Protein AF-A0A524E8G7-F1 (afdb_monomer)

Nearest PDB structures (foldseek):
  4qpk-assembly1_A  TM=2.681E-01  e=1.871E-02  Brucella abortus 2308
  1xml-assembly1_A  TM=7.258E-01  e=7.218E+00  Homo sapiens
  7qun-assembly1_A  TM=6.742E-01  e=7.218E+00  Sus scrofa domesticus
  8aaf-assembly1_a  TM=5.578E-01  e=6.423E+00  Saccharomyces cerevisiae
  4a36-assembly2_B  TM=1.733E-01  e=5.085E+00  Anas platyrhynchos

Mean predicted aligned error: 19.29 Å

pLDDT: mean 72.24, std 20.54, range [26.2, 94.25]

Foldseek 3Di:
DDDDDDDDDDDDDDDDDDDDDPPCPPVVVPPPPFDWAFQAAWADQPPAQKTKTWTATPNFTWMWIDRPQETQDIDGDRDLDLVVQLCVHVVRDDDDPRDSVSSSVRSVRNSVRVVVCVVPVDGDRNDDPRRDYVPDDDDDDDDDDDDDDDDDDDDDDDPPPLPPQQAEADPAQADADQDDDPPVLVVVLLVVLVVQLVLQLVQVVDDPPSSVVVLLVVLSVLLCVQCVVRYLNSLSRVLSVVQSSQAPQWDWDCPDRFKTKIWHAAGNSLVSNCVVPVPCPRGDPPPPPVSSVVNQVSSCVNHVWNWDWAADSGGIMIMTGHD

Secondary structure (DSSP, 8-state):
------------------------TTTGGGS-----EE-S--EEPTTSSEEEEEEEETTEEEEEEEETTEEEEEEEESS--HHHHHHHHHHH---TT--HHHHHHHHHHHHHHHHHHHHH-PPP----TT-EETT-------------------------------PPPPSSPPPPPPP--HHHHHHHHHHHHHHHHHHHHHHHTSSTTHHHHHHHHHHHHHHHHHTTTS-HHHHHHHHHHHHHTT-TT-B-----SSEEEEE-SS-HHHHHHHHH-SSSSSSPTTTTHHHHHHHHHHHHHHH--EEEEEE-SS-EEEEEE--

Structure (mmCIF, N/CA/C/O backbone):
data_AF-A0A524E8G7-F1
#
_entry.id   AF-A0A524E8G7-F1
#
loop_
_atom_site.group_PDB
_atom_site.id
_atom_site.type_symbol
_atom_site.label_atom_id
_atom_site.label_alt_id
_atom_site.label_comp_id
_atom_site.label_asym_id
_atom_site.label_entity_id
_atom_site.label_seq_id
_atom_site.pdbx_PDB_ins_code
_atom_site.Cartn_x
_atom_site.Cartn_y
_atom_site.Cartn_z
_atom_site.occupancy
_atom_site.B_iso_or_equiv
_atom_site.auth_seq_id
_atom_site.auth_comp_id
_atom_site.auth_asym_id
_atom_site.auth_atom_id
_atom_site.pdbx_PDB_model_num
ATOM 1 N N . MET A 1 1 ? 53.050 -26.756 -26.037 1.00 43.06 1 MET A N 1
ATOM 2 C CA . MET A 1 1 ? 52.633 -27.660 -24.948 1.00 43.06 1 MET A CA 1
ATOM 3 C C . MET A 1 1 ? 51.117 -27.730 -24.976 1.00 43.06 1 MET A C 1
ATOM 5 O O . MET A 1 1 ? 50.471 -26.739 -24.679 1.00 43.06 1 MET A O 1
ATOM 9 N N . ARG A 1 2 ? 50.586 -28.840 -25.497 1.00 34.84 2 ARG A N 1
ATOM 10 C CA . ARG A 1 2 ? 49.167 -29.218 -25.530 1.00 34.84 2 ARG A CA 1
ATOM 11 C C . ARG A 1 2 ? 49.051 -30.476 -24.665 1.00 34.84 2 ARG A C 1
ATOM 13 O O . ARG A 1 2 ? 49.756 -31.427 -24.981 1.00 34.84 2 ARG A O 1
ATOM 20 N N . SER A 1 3 ? 48.204 -30.449 -23.645 1.00 32.84 3 SER A N 1
ATOM 21 C CA . SER A 1 3 ? 47.649 -31.586 -22.884 1.00 32.84 3 SER A CA 1
ATOM 22 C C . SER A 1 3 ? 46.841 -30.962 -21.735 1.00 32.84 3 SER A C 1
ATOM 24 O O . SER A 1 3 ? 47.278 -29.953 -21.195 1.00 32.84 3 SER A O 1
ATOM 26 N N . GLU A 1 4 ? 45.677 -31.400 -21.285 1.00 37.16 4 GLU A N 1
ATOM 27 C CA . GLU A 1 4 ? 44.778 -32.510 -21.582 1.00 37.16 4 GLU A CA 1
ATOM 28 C C . GLU A 1 4 ? 43.456 -32.102 -20.899 1.00 37.16 4 GLU A C 1
ATOM 30 O O . GLU A 1 4 ? 43.460 -31.654 -19.754 1.00 37.16 4 GLU A O 1
ATOM 35 N N . ILE A 1 5 ? 42.340 -32.198 -21.618 1.00 39.72 5 ILE A N 1
ATOM 36 C CA . ILE A 1 5 ? 40.982 -32.227 -21.066 1.00 39.72 5 ILE A CA 1
ATOM 37 C C . ILE A 1 5 ? 40.473 -33.603 -21.459 1.00 39.72 5 ILE A C 1
ATOM 39 O O . ILE A 1 5 ? 40.443 -33.861 -22.663 1.00 39.72 5 ILE A O 1
ATOM 43 N N . LEU A 1 6 ? 40.119 -34.448 -20.486 1.00 33.19 6 LEU A N 1
ATOM 44 C CA . LEU A 1 6 ? 39.054 -35.459 -20.546 1.00 33.19 6 LEU A CA 1
ATOM 45 C C . LEU A 1 6 ? 39.064 -36.345 -19.286 1.00 33.19 6 LEU A C 1
ATOM 47 O O . LEU A 1 6 ? 40.101 -36.534 -18.659 1.00 33.19 6 LEU A O 1
ATOM 51 N N . ASP A 1 7 ? 37.877 -36.881 -18.999 1.00 31.86 7 ASP A N 1
ATOM 52 C CA . ASP A 1 7 ? 37.549 -38.011 -18.118 1.00 31.86 7 ASP A CA 1
ATOM 53 C C . ASP A 1 7 ? 37.268 -37.727 -16.633 1.00 31.86 7 ASP A C 1
ATOM 55 O O . ASP A 1 7 ? 38.160 -37.780 -15.794 1.00 31.86 7 ASP A O 1
ATOM 59 N N . TYR A 1 8 ? 35.977 -37.546 -16.298 1.00 31.78 8 TYR A N 1
ATOM 60 C CA . TYR A 1 8 ? 35.259 -38.470 -15.397 1.00 31.78 8 TYR A CA 1
ATOM 61 C C . TYR A 1 8 ? 33.740 -38.177 -15.359 1.00 31.78 8 TYR A C 1
ATOM 63 O O . TYR A 1 8 ? 33.300 -37.202 -14.755 1.00 31.78 8 TYR A O 1
ATOM 71 N N . ILE A 1 9 ? 32.924 -39.046 -15.967 1.00 31.95 9 ILE A N 1
ATOM 72 C CA . ILE A 1 9 ? 31.482 -39.189 -15.686 1.00 31.95 9 ILE A CA 1
ATOM 73 C C . ILE A 1 9 ? 31.236 -40.692 -15.500 1.00 31.95 9 ILE A C 1
ATOM 75 O O . ILE A 1 9 ? 31.556 -41.449 -16.417 1.00 31.95 9 ILE A O 1
ATOM 79 N N . PRO A 1 10 ? 30.702 -41.165 -14.360 1.00 35.91 10 PRO A N 1
ATOM 80 C CA . PRO A 1 10 ? 30.289 -42.551 -14.242 1.00 35.91 10 PRO A CA 1
ATOM 81 C C . PRO A 1 10 ? 28.837 -42.725 -14.700 1.00 35.91 10 PRO A C 1
ATOM 83 O O . PRO A 1 10 ? 27.895 -42.305 -14.028 1.00 35.91 10 PRO A O 1
ATOM 86 N N . ASP A 1 11 ? 28.687 -43.409 -15.834 1.00 34.56 11 ASP A N 1
ATOM 87 C CA . ASP A 1 11 ? 27.468 -44.096 -16.251 1.00 34.56 11 ASP A CA 1
ATOM 88 C C . ASP A 1 11 ? 27.077 -45.148 -15.212 1.00 34.56 11 ASP A C 1
ATOM 90 O O . ASP A 1 11 ? 27.813 -46.105 -14.960 1.00 34.56 11 ASP A O 1
ATOM 94 N N . THR A 1 12 ? 25.883 -45.026 -14.638 1.00 32.41 12 THR A N 1
ATOM 95 C CA . THR A 1 12 ? 25.230 -46.184 -14.027 1.00 32.41 12 THR A CA 1
ATOM 96 C C . THR A 1 12 ? 23.721 -46.121 -14.218 1.00 32.41 12 THR A C 1
ATOM 98 O O . THR A 1 12 ? 23.065 -45.181 -13.784 1.00 32.41 12 THR A O 1
ATOM 101 N N . LEU A 1 13 ? 23.208 -47.218 -14.786 1.00 30.25 13 LEU A N 1
ATOM 102 C CA . LEU A 1 13 ? 21.824 -47.702 -14.750 1.00 30.25 13 LEU A CA 1
ATOM 103 C C . LEU A 1 13 ? 20.883 -47.236 -15.871 1.00 30.25 13 LEU A C 1
ATOM 105 O O . LEU A 1 13 ? 19.854 -46.606 -15.646 1.00 30.25 13 LEU A O 1
ATOM 109 N N . LEU A 1 14 ? 21.173 -47.735 -17.076 1.00 29.89 14 LEU A N 1
ATOM 110 C CA . LEU A 1 14 ? 20.154 -48.080 -18.065 1.00 29.89 14 LEU A CA 1
ATOM 111 C C . LEU A 1 14 ? 19.927 -49.605 -18.033 1.00 29.89 14 LEU A C 1
ATOM 113 O O . LEU A 1 14 ? 20.845 -50.356 -18.357 1.00 29.89 14 LEU A O 1
ATOM 117 N N . ASN A 1 15 ? 18.735 -50.042 -17.607 1.00 29.80 15 ASN A N 1
ATOM 118 C CA . ASN A 1 15 ? 17.953 -51.185 -18.124 1.00 29.80 15 ASN A CA 1
ATOM 119 C C . ASN A 1 15 ? 17.050 -51.802 -17.042 1.00 29.80 15 ASN A C 1
ATOM 121 O O . ASN A 1 15 ? 17.485 -52.647 -16.268 1.00 29.80 15 ASN A O 1
ATOM 125 N N . CYS A 1 16 ? 15.756 -51.480 -17.090 1.00 26.97 16 CYS A N 1
ATOM 126 C CA . CYS A 1 16 ? 14.703 -52.440 -16.761 1.00 26.97 16 CYS A CA 1
ATOM 127 C C . CYS A 1 16 ? 13.470 -52.161 -17.632 1.00 26.97 16 CYS A C 1
ATOM 129 O O . CYS A 1 16 ? 12.724 -51.214 -17.423 1.00 26.97 16 CYS A O 1
ATOM 131 N N . GLN A 1 17 ? 13.400 -52.963 -18.690 1.00 28.80 17 GLN A N 1
ATOM 132 C CA . GLN A 1 17 ? 12.244 -53.535 -19.378 1.00 28.80 17 GLN A CA 1
ATOM 133 C C . GLN A 1 17 ? 10.839 -52.942 -19.147 1.00 28.80 17 GLN A C 1
ATOM 135 O O . GLN A 1 17 ? 10.296 -52.896 -18.049 1.00 28.80 17 GLN A O 1
ATOM 140 N N . THR A 1 18 ? 10.225 -52.646 -20.291 1.00 37.88 18 THR A N 1
ATOM 141 C CA . THR A 1 18 ? 8.795 -52.543 -20.597 1.00 37.88 18 THR A CA 1
ATOM 142 C C . THR A 1 18 ? 7.931 -53.653 -19.994 1.00 37.88 18 THR A C 1
ATOM 144 O O . THR A 1 18 ? 8.145 -54.821 -20.317 1.00 37.88 18 THR A O 1
ATOM 147 N N . GLN A 1 19 ? 6.865 -53.276 -19.277 1.00 31.12 19 GLN A N 1
ATOM 148 C CA . GLN A 1 19 ? 5.614 -54.040 -19.252 1.00 31.12 19 GLN A CA 1
ATOM 149 C C . GLN A 1 19 ? 4.393 -53.153 -18.940 1.00 31.12 19 GLN A C 1
ATOM 151 O O . GLN A 1 19 ? 4.314 -52.493 -17.912 1.00 31.12 19 GLN A O 1
ATOM 156 N N . GLU A 1 20 ? 3.499 -53.131 -19.926 1.00 33.94 20 GLU A N 1
ATOM 157 C CA . GLU A 1 20 ? 2.057 -52.861 -19.938 1.00 33.94 20 GLU A CA 1
ATOM 158 C C . GLU A 1 20 ? 1.375 -52.332 -18.662 1.00 33.94 20 GLU A C 1
ATOM 160 O O . GLU A 1 20 ? 1.086 -53.067 -17.724 1.00 33.94 20 GLU A O 1
ATOM 165 N N . ALA A 1 21 ? 0.906 -51.087 -18.752 1.00 31.14 21 ALA A N 1
ATOM 166 C CA . ALA A 1 21 ? -0.422 -50.717 -18.275 1.00 31.14 21 ALA A CA 1
ATOM 167 C C . ALA A 1 21 ? -1.029 -49.731 -19.281 1.00 31.14 21 ALA A C 1
ATOM 169 O O . ALA A 1 21 ? -0.880 -48.516 -19.179 1.00 31.14 21 ALA A O 1
ATOM 170 N N . ALA A 1 22 ? -1.690 -50.281 -20.302 1.00 36.31 22 ALA A N 1
ATOM 171 C CA . ALA A 1 22 ? -2.634 -49.554 -21.138 1.00 36.31 22 ALA A CA 1
ATOM 172 C C . ALA A 1 22 ? -3.867 -49.213 -20.285 1.00 36.31 22 ALA A C 1
ATOM 174 O O . ALA A 1 22 ? -4.888 -49.891 -20.331 1.00 36.31 22 ALA A O 1
ATOM 175 N N . GLY A 1 23 ? -3.725 -48.185 -19.453 1.00 30.72 23 GLY A N 1
ATOM 176 C CA . GLY A 1 23 ? -4.790 -47.559 -18.689 1.00 30.72 23 GLY A CA 1
ATOM 177 C C . GLY A 1 23 ? -4.896 -46.108 -19.126 1.00 30.72 23 GLY A C 1
ATOM 178 O O . GLY A 1 23 ? -4.118 -45.274 -18.685 1.00 30.72 23 GLY A O 1
ATOM 179 N N . SER A 1 24 ? -5.834 -45.844 -20.034 1.00 38.53 24 SER A N 1
ATOM 180 C CA . SER A 1 24 ? -6.582 -44.587 -20.102 1.00 38.53 24 SER A CA 1
ATOM 181 C C . SER A 1 24 ? -5.765 -43.286 -19.993 1.00 38.53 24 SER A C 1
ATOM 183 O O . SER A 1 24 ? -5.784 -42.578 -18.987 1.00 38.53 24 SER A O 1
ATOM 185 N N . VAL A 1 25 ? -5.109 -42.906 -21.094 1.00 38.19 25 VAL A N 1
ATOM 186 C CA . VAL A 1 25 ? -4.524 -41.557 -21.258 1.00 38.19 25 VAL A CA 1
ATOM 187 C C . VAL A 1 25 ? -5.614 -40.460 -21.231 1.00 38.19 25 VAL A C 1
ATOM 189 O O . VAL A 1 25 ? -5.301 -39.285 -21.054 1.00 38.19 25 VAL A O 1
ATOM 192 N N . ASP A 1 26 ? -6.896 -40.836 -21.328 1.00 38.94 26 ASP A N 1
ATOM 193 C CA . ASP A 1 26 ? -8.039 -39.924 -21.196 1.00 38.94 26 ASP A CA 1
ATOM 194 C C . ASP A 1 26 ? -8.598 -39.798 -19.760 1.00 38.94 26 ASP A C 1
ATOM 196 O O . ASP A 1 26 ? -9.200 -38.770 -19.460 1.00 38.94 26 ASP A O 1
ATOM 200 N N . GLU A 1 27 ? -8.353 -40.732 -18.826 1.00 36.50 27 GLU A N 1
ATOM 201 C CA . GLU A 1 27 ? -8.745 -40.544 -17.407 1.00 36.50 27 GLU A CA 1
ATOM 202 C C . GLU A 1 27 ? -7.712 -39.753 -16.595 1.00 36.50 27 GLU A C 1
ATOM 204 O O . GLU A 1 27 ? -8.065 -39.122 -15.602 1.00 36.50 27 GLU A O 1
ATOM 209 N N . LEU A 1 28 ? -6.457 -39.674 -17.052 1.00 34.66 28 LEU A N 1
ATOM 210 C CA . LEU A 1 28 ? -5.442 -38.790 -16.457 1.00 34.66 28 LEU A CA 1
ATOM 211 C C . LEU A 1 28 ? -5.560 -37.321 -16.904 1.00 34.66 28 LEU A C 1
ATOM 213 O O . LEU A 1 28 ? -4.856 -36.458 -16.383 1.00 34.66 28 LEU A O 1
ATOM 217 N N . ARG A 1 29 ? -6.493 -37.003 -17.811 1.00 33.59 29 ARG A N 1
ATOM 218 C CA . ARG A 1 29 ? -6.871 -35.620 -18.156 1.00 33.59 29 ARG A CA 1
ATOM 219 C C . ARG A 1 29 ? -7.925 -35.011 -17.225 1.00 33.59 29 ARG A C 1
ATOM 221 O O . ARG A 1 29 ? -8.244 -33.838 -17.376 1.00 33.59 29 ARG A O 1
ATOM 228 N N . GLY A 1 30 ? -8.437 -35.776 -16.259 1.00 32.44 30 GLY A N 1
ATOM 229 C CA . GLY A 1 30 ? -9.454 -35.325 -15.301 1.00 32.44 30 GLY A CA 1
ATOM 230 C C . GLY A 1 30 ? -8.925 -34.748 -13.982 1.00 32.44 30 GLY A C 1
ATOM 231 O O . GLY A 1 30 ? -9.737 -34.391 -13.137 1.00 32.44 30 GLY A O 1
ATOM 232 N N . LEU A 1 31 ? -7.601 -34.673 -13.780 1.00 34.38 31 LEU A N 1
ATOM 233 C CA . LEU A 1 31 ? -6.988 -34.273 -12.498 1.00 34.38 31 LEU A CA 1
ATOM 234 C C . LEU A 1 31 ? -5.977 -33.119 -12.586 1.00 34.38 31 LEU A C 1
ATOM 236 O O . LEU A 1 31 ? -5.457 -32.700 -11.558 1.00 34.38 31 LEU A O 1
ATOM 240 N N . PHE A 1 32 ? -5.755 -32.540 -13.769 1.00 35.19 32 PHE A N 1
ATOM 241 C CA . PHE A 1 32 ? -5.224 -31.179 -13.848 1.00 35.19 32 PHE A CA 1
ATOM 242 C C . PHE A 1 32 ? -6.402 -30.224 -13.667 1.00 35.19 32 PHE A C 1
ATOM 244 O O . PHE A 1 32 ? -7.013 -29.779 -14.638 1.00 35.19 32 PHE A O 1
ATOM 251 N N . MET A 1 33 ? -6.774 -29.957 -12.413 1.00 42.38 33 MET A N 1
ATOM 252 C CA . MET A 1 33 ? -7.497 -28.724 -12.121 1.00 42.38 33 MET A CA 1
ATOM 253 C C . MET A 1 33 ? -6.585 -27.602 -12.616 1.00 42.38 33 MET A C 1
ATOM 255 O O . MET A 1 33 ? -5.482 -27.427 -12.115 1.00 42.38 33 MET A O 1
ATOM 259 N N . SER A 1 34 ? -6.983 -26.951 -13.708 1.00 53.19 34 SER A N 1
ATOM 260 C CA . SER A 1 34 ? -6.259 -25.825 -14.282 1.00 53.19 34 SER A CA 1
ATOM 261 C C . SER A 1 34 ? -6.330 -24.688 -13.265 1.00 53.19 34 SER A C 1
ATOM 263 O O . SER A 1 34 ? -7.318 -23.945 -13.219 1.00 53.19 34 SER A O 1
ATOM 265 N N . ASP A 1 35 ? -5.351 -24.637 -12.368 1.00 74.88 35 ASP A N 1
ATOM 266 C CA . ASP A 1 35 ? -5.320 -23.665 -11.289 1.00 74.88 35 ASP A CA 1
ATOM 267 C C . ASP A 1 35 ? -5.102 -22.288 -11.907 1.00 74.88 35 ASP A C 1
ATOM 269 O O . ASP A 1 35 ? -4.093 -21.999 -12.554 1.00 74.88 35 ASP A O 1
ATOM 273 N N . PHE A 1 36 ? -6.125 -21.448 -11.787 1.00 82.19 36 PHE A N 1
ATOM 274 C CA . PHE A 1 36 ? -6.031 -20.065 -12.204 1.00 82.19 36 PHE A CA 1
ATOM 275 C C . PHE A 1 36 ? -5.147 -19.342 -11.197 1.00 82.19 36 PHE A C 1
ATOM 277 O O . PHE A 1 36 ? -5.544 -19.130 -10.051 1.00 82.19 36 PHE A O 1
ATOM 284 N N . TYR A 1 37 ? -3.970 -18.936 -11.649 1.00 85.06 37 TYR A N 1
ATOM 285 C CA . TYR A 1 37 ? -3.015 -18.204 -10.844 1.00 85.06 37 TYR A CA 1
ATOM 286 C C . TYR A 1 37 ? -3.241 -16.696 -11.003 1.00 85.06 37 TYR A C 1
ATOM 288 O O . TYR A 1 37 ? -3.033 -16.160 -12.099 1.00 85.06 37 TYR A O 1
ATOM 296 N N . PRO A 1 38 ? -3.722 -15.987 -9.969 1.00 85.75 38 PRO A N 1
ATOM 297 C CA . PRO A 1 38 ? -4.102 -14.590 -10.098 1.00 85.75 38 PRO A CA 1
ATOM 298 C C . PRO A 1 38 ? -2.869 -13.680 -10.123 1.00 85.75 38 PRO A C 1
ATOM 300 O O . PRO A 1 38 ? -2.029 -13.721 -9.238 1.00 85.75 38 PRO A O 1
ATOM 303 N N . ILE A 1 39 ? -2.791 -12.799 -11.121 1.00 85.25 39 ILE A N 1
ATOM 304 C CA . ILE A 1 39 ? -1.687 -11.827 -11.276 1.00 85.25 39 ILE A CA 1
ATOM 305 C C . ILE A 1 39 ? -2.152 -10.380 -11.080 1.00 85.25 39 ILE A C 1
ATOM 307 O O . ILE A 1 39 ? -1.382 -9.429 -11.219 1.00 85.25 39 ILE A O 1
ATOM 311 N N . SER A 1 40 ? -3.443 -10.198 -10.816 1.00 86.00 40 SER A N 1
ATOM 312 C CA . SER A 1 40 ? -4.047 -8.913 -10.496 1.00 86.00 40 SER A CA 1
ATOM 313 C C . SER A 1 40 ? -5.009 -9.068 -9.323 1.00 86.00 40 SER A C 1
ATOM 315 O O . SER A 1 40 ? -5.571 -10.150 -9.139 1.00 86.00 40 SER A O 1
ATOM 317 N N . PRO A 1 41 ? -5.318 -7.984 -8.599 1.00 85.81 41 PRO A N 1
ATOM 318 C CA . PRO A 1 41 ? -6.445 -7.990 -7.681 1.00 85.81 41 PRO A CA 1
ATOM 319 C C . PRO A 1 41 ? -7.763 -8.123 -8.455 1.00 85.81 41 PRO A C 1
ATOM 321 O O . PRO A 1 41 ? -7.823 -7.935 -9.679 1.00 85.81 41 PRO A O 1
ATOM 324 N N . LEU A 1 42 ? -8.836 -8.426 -7.727 1.00 88.19 42 LEU A N 1
ATOM 325 C CA . LEU A 1 42 ? -10.185 -8.473 -8.273 1.00 88.19 42 LEU A CA 1
ATOM 326 C C . LEU A 1 42 ? -10.694 -7.043 -8.526 1.00 88.19 42 LEU A C 1
ATOM 328 O O . LEU A 1 42 ? -10.920 -6.267 -7.599 1.00 88.19 42 LEU A O 1
ATOM 332 N N . ILE A 1 43 ? -10.879 -6.677 -9.793 1.00 87.44 43 ILE A N 1
ATOM 333 C CA . ILE A 1 43 ? -11.309 -5.337 -10.200 1.00 87.44 43 ILE A CA 1
ATOM 334 C C . ILE A 1 43 ? -12.810 -5.335 -10.476 1.00 87.44 43 ILE A C 1
ATOM 336 O O . ILE A 1 43 ? -13.283 -5.933 -11.444 1.00 87.44 43 ILE A O 1
ATOM 340 N N . GLY A 1 44 ? -13.559 -4.611 -9.644 1.00 87.12 44 GLY A N 1
ATOM 341 C CA . GLY A 1 44 ? -14.991 -4.388 -9.835 1.00 87.12 44 GLY A CA 1
ATOM 342 C C . GLY A 1 44 ? -15.308 -3.605 -11.110 1.00 87.12 44 GLY A C 1
ATOM 343 O O . GLY A 1 44 ? -14.583 -2.688 -11.503 1.00 87.12 44 GLY A O 1
ATOM 344 N N . ILE A 1 45 ? -16.426 -3.947 -11.744 1.00 84.19 45 ILE A N 1
ATOM 345 C CA . ILE A 1 45 ? -16.960 -3.228 -12.900 1.00 84.19 45 ILE A CA 1
ATOM 346 C C . ILE A 1 45 ? -18.018 -2.255 -12.393 1.00 84.19 45 ILE A C 1
ATOM 348 O O . ILE A 1 45 ? -19.032 -2.659 -11.817 1.00 84.19 45 ILE A O 1
ATOM 352 N N . THR A 1 46 ? -17.774 -0.963 -12.606 1.00 77.69 46 THR A N 1
ATOM 353 C CA . THR A 1 46 ? -18.597 0.133 -12.086 1.00 77.69 46 THR A CA 1
ATOM 354 C C . THR A 1 46 ? -20.081 -0.066 -12.396 1.00 77.69 46 THR A C 1
ATOM 356 O O . THR A 1 46 ? -20.444 -0.387 -13.527 1.00 77.69 46 THR A O 1
ATOM 359 N N . ASN A 1 47 ? -20.938 0.177 -11.400 1.00 75.06 47 ASN A N 1
ATOM 360 C CA . ASN A 1 47 ? -22.397 0.013 -11.469 1.00 75.06 47 ASN A CA 1
ATOM 361 C C . ASN A 1 47 ? -22.870 -1.431 -11.712 1.00 75.06 47 ASN A C 1
ATOM 363 O O . ASN A 1 47 ? -23.987 -1.648 -12.180 1.00 75.06 47 ASN A O 1
ATOM 367 N N . THR A 1 48 ? -22.045 -2.427 -11.387 1.00 78.94 48 THR A N 1
ATOM 368 C CA . THR A 1 48 ? -22.423 -3.840 -11.464 1.00 78.94 48 THR A CA 1
ATOM 369 C C . THR A 1 48 ? -21.957 -4.602 -10.222 1.00 78.94 48 THR A C 1
ATOM 371 O O . THR A 1 48 ? -21.088 -4.145 -9.488 1.00 78.94 48 THR A O 1
ATOM 374 N N . SER A 1 49 ? -22.520 -5.792 -10.001 1.00 82.50 49 SER A N 1
ATOM 375 C CA . SER A 1 49 ? -22.032 -6.754 -8.994 1.00 82.50 49 SER A CA 1
ATOM 376 C C . SER A 1 49 ? -20.924 -7.671 -9.528 1.00 82.50 49 SER A C 1
ATOM 378 O O . SER A 1 49 ? -20.575 -8.658 -8.879 1.00 82.50 49 SER A O 1
ATOM 380 N N . TYR A 1 50 ? -20.413 -7.378 -10.726 1.00 87.44 50 TYR A N 1
ATOM 381 C CA . TYR A 1 50 ? -19.412 -8.180 -11.406 1.00 87.44 50 TYR A CA 1
ATOM 382 C C . TYR A 1 50 ? -18.028 -7.579 -11.198 1.00 87.44 50 TYR A C 1
ATOM 384 O O . TYR A 1 50 ? -17.852 -6.360 -11.124 1.00 87.44 50 TYR A O 1
ATOM 392 N N . ALA A 1 51 ? -17.041 -8.455 -11.148 1.00 88.62 51 ALA A N 1
ATOM 393 C CA . ALA A 1 51 ? -15.641 -8.109 -11.103 1.00 88.62 51 ALA A CA 1
ATOM 394 C C . ALA A 1 51 ? -14.851 -9.058 -12.004 1.00 88.62 51 ALA A C 1
ATOM 396 O O . ALA A 1 51 ? -15.338 -10.124 -12.388 1.00 88.62 51 ALA A O 1
ATOM 397 N N . ALA A 1 52 ? -13.640 -8.663 -12.361 1.00 91.38 52 ALA A N 1
ATOM 398 C CA . ALA A 1 52 ? -12.752 -9.483 -13.161 1.00 91.38 52 ALA A CA 1
ATOM 399 C C . ALA A 1 52 ? -11.336 -9.465 -12.593 1.00 91.38 52 ALA A C 1
ATOM 401 O O . ALA A 1 52 ? -10.941 -8.528 -11.903 1.00 91.38 52 ALA A O 1
ATOM 402 N N . GLN A 1 53 ? -10.588 -10.517 -12.888 1.00 91.94 53 GLN A N 1
ATOM 403 C CA . GLN A 1 53 ? -9.220 -10.727 -12.445 1.00 91.94 53 GLN A CA 1
ATOM 404 C C . GLN A 1 53 ? -8.410 -11.252 -13.630 1.00 91.94 53 GLN A C 1
ATOM 406 O O . GLN A 1 53 ? -8.900 -12.082 -14.396 1.00 91.94 53 GLN A O 1
ATOM 411 N N . ALA A 1 54 ? -7.189 -10.760 -13.808 1.00 90.94 54 ALA A N 1
ATOM 412 C CA . ALA A 1 54 ? -6.231 -11.322 -14.746 1.00 90.94 54 ALA A CA 1
ATOM 413 C C . ALA A 1 54 ? -5.409 -12.393 -14.029 1.00 90.94 54 ALA A C 1
ATOM 415 O O . ALA A 1 54 ? -5.119 -12.275 -12.837 1.00 90.94 54 ALA A O 1
ATOM 416 N N . GLY A 1 55 ? -5.026 -13.426 -14.765 1.00 89.50 55 GLY A N 1
ATOM 417 C CA . GLY A 1 55 ? -4.246 -14.535 -14.241 1.00 89.50 55 GLY A CA 1
ATOM 418 C C . GLY A 1 55 ? -3.487 -15.272 -15.327 1.00 89.50 55 GLY A C 1
ATOM 419 O O . GLY A 1 55 ? -3.467 -14.858 -16.490 1.00 89.50 55 GLY A O 1
ATOM 420 N N . VAL A 1 56 ? -2.887 -16.384 -14.932 1.00 86.06 56 VAL A N 1
ATOM 421 C CA . VAL A 1 56 ? -2.288 -17.378 -15.817 1.00 86.06 56 VAL A CA 1
ATOM 422 C C . VAL A 1 56 ? -2.970 -18.712 -15.537 1.00 86.06 56 VAL A C 1
ATOM 424 O O . VAL A 1 56 ? -3.210 -19.057 -14.386 1.00 86.06 56 VAL A O 1
ATOM 427 N N . MET A 1 57 ? -3.330 -19.437 -16.587 1.00 85.94 57 MET A N 1
ATOM 428 C CA . MET A 1 57 ? -3.940 -20.761 -16.505 1.00 85.94 57 MET A CA 1
ATOM 429 C C . MET A 1 57 ? -3.383 -21.593 -17.657 1.00 85.94 57 MET A C 1
ATOM 431 O O . MET A 1 57 ? -3.369 -21.122 -18.796 1.00 85.94 57 MET A O 1
ATOM 435 N N . ASP A 1 58 ? -2.880 -22.790 -17.360 1.00 80.50 58 ASP A N 1
ATOM 436 C CA . ASP A 1 58 ? -2.228 -23.682 -18.333 1.00 80.50 58 ASP A CA 1
ATOM 437 C C . ASP A 1 58 ? -1.106 -22.990 -19.134 1.00 80.50 58 ASP A C 1
ATOM 439 O O . ASP A 1 58 ? -1.060 -23.067 -20.364 1.00 80.50 58 ASP A O 1
ATOM 443 N N . GLU A 1 59 ? -0.243 -22.235 -18.441 1.00 76.75 59 GLU A N 1
ATOM 444 C CA . GLU A 1 59 ? 0.856 -21.438 -19.027 1.00 76.75 59 GLU A CA 1
ATOM 445 C C . GLU A 1 59 ? 0.406 -20.365 -20.038 1.00 76.75 59 GLU A C 1
ATOM 447 O O . GLU A 1 59 ? 1.214 -19.780 -20.763 1.00 76.75 59 GLU A O 1
ATOM 452 N N . ARG A 1 60 ? -0.895 -20.070 -20.097 1.00 82.56 60 ARG A N 1
ATOM 453 C CA . ARG A 1 60 ? -1.471 -19.034 -20.955 1.00 82.56 60 ARG A CA 1
ATOM 454 C C . ARG A 1 60 ? -2.049 -17.921 -20.110 1.00 82.56 60 ARG A C 1
ATOM 456 O O . ARG A 1 60 ? -2.534 -18.140 -19.003 1.00 82.56 60 ARG A O 1
ATOM 463 N N . TRP A 1 61 ? -2.060 -16.715 -20.664 1.00 87.44 61 TRP A N 1
ATOM 464 C CA . TRP A 1 61 ? -2.804 -15.607 -20.078 1.00 87.44 61 TRP A CA 1
ATOM 465 C C . TRP A 1 61 ? -4.255 -16.018 -19.872 1.00 87.44 61 TRP A C 1
ATOM 467 O O . TRP A 1 61 ? -4.835 -16.685 -20.723 1.00 87.44 61 TRP A O 1
ATOM 477 N N . ALA A 1 62 ? -4.860 -15.610 -18.771 1.00 90.69 62 ALA A N 1
ATOM 478 C CA . ALA A 1 62 ? -6.229 -15.951 -18.451 1.00 90.69 62 ALA A CA 1
ATOM 479 C C . ALA A 1 62 ? -6.955 -14.773 -17.809 1.00 90.69 62 ALA A C 1
ATOM 481 O O . ALA A 1 62 ? -6.352 -13.853 -17.255 1.00 90.69 62 ALA A O 1
ATOM 482 N N . ALA A 1 63 ? -8.278 -14.800 -17.895 1.00 91.81 63 ALA A N 1
ATOM 483 C CA . ALA A 1 63 ? -9.139 -13.896 -17.158 1.00 91.81 63 ALA A CA 1
ATOM 484 C C . ALA A 1 63 ? -10.224 -14.685 -16.433 1.00 91.81 63 ALA A C 1
ATOM 486 O O . ALA A 1 63 ? -10.863 -15.570 -17.008 1.00 91.81 63 ALA A O 1
ATOM 487 N N . ARG A 1 64 ? -10.427 -14.322 -15.171 1.00 92.00 64 ARG A N 1
ATOM 488 C CA . ARG A 1 64 ? -11.494 -14.804 -14.306 1.00 92.00 64 ARG A CA 1
ATOM 489 C C . ARG A 1 64 ? -12.548 -13.712 -14.187 1.00 92.00 64 ARG A C 1
ATOM 491 O O . ARG A 1 64 ? -12.221 -12.552 -13.947 1.00 92.00 64 ARG A O 1
ATOM 498 N N . VAL A 1 65 ? -13.814 -14.072 -14.341 1.00 90.56 65 VAL A N 1
ATOM 499 C CA . VAL A 1 65 ? -14.970 -13.194 -14.133 1.00 90.56 65 VAL A CA 1
ATOM 500 C C . VAL A 1 65 ? -15.751 -13.718 -12.941 1.00 90.56 65 VAL A C 1
ATOM 502 O O . VAL A 1 65 ? -16.075 -14.902 -12.872 1.00 90.56 65 VAL A O 1
ATOM 505 N N . VAL A 1 66 ? -16.063 -12.828 -12.006 1.00 89.56 66 VAL A N 1
ATOM 506 C CA . VAL A 1 66 ? -16.682 -13.144 -10.719 1.00 89.56 66 VAL A CA 1
ATOM 507 C C . VAL A 1 66 ? -17.923 -12.277 -10.522 1.00 89.56 66 VAL A C 1
ATOM 509 O O . VAL A 1 66 ? -17.968 -11.128 -10.964 1.00 89.56 66 VAL A O 1
ATOM 512 N N . ARG A 1 67 ? -18.936 -12.803 -9.835 1.00 85.62 67 ARG A N 1
ATOM 513 C CA . ARG A 1 67 ? -20.075 -12.034 -9.317 1.00 85.62 67 ARG A CA 1
ATOM 514 C C . ARG A 1 67 ? -20.254 -12.335 -7.837 1.00 85.62 67 ARG A C 1
ATOM 516 O O . ARG A 1 67 ? -20.616 -13.449 -7.460 1.00 85.62 67 ARG A O 1
ATOM 523 N N . GLY A 1 68 ? -20.016 -11.337 -6.990 1.00 82.50 68 GLY A N 1
ATOM 524 C CA . GLY A 1 68 ? -19.926 -11.556 -5.544 1.00 82.50 68 GLY A CA 1
ATOM 525 C C . GLY A 1 68 ? -18.785 -12.522 -5.212 1.00 82.50 68 GLY A C 1
ATOM 526 O O . GLY A 1 68 ? -17.643 -12.237 -5.547 1.00 82.50 68 GLY A O 1
ATOM 527 N N . LYS A 1 69 ? -19.102 -13.670 -4.599 1.00 79.06 69 LYS A N 1
ATOM 528 C CA . LYS A 1 69 ? -18.135 -14.743 -4.292 1.00 79.06 69 LYS A CA 1
ATOM 529 C C . LYS A 1 69 ? -18.077 -15.861 -5.347 1.00 79.06 69 LYS A C 1
ATOM 531 O O . LYS A 1 69 ? -17.345 -16.826 -5.173 1.00 79.06 69 LYS A O 1
ATOM 536 N N . LYS A 1 70 ? -18.870 -15.771 -6.421 1.00 81.44 70 LYS A N 1
ATOM 537 C CA . LYS A 1 70 ? -18.998 -16.846 -7.418 1.00 81.44 70 LYS A CA 1
ATOM 538 C C . LYS A 1 70 ? 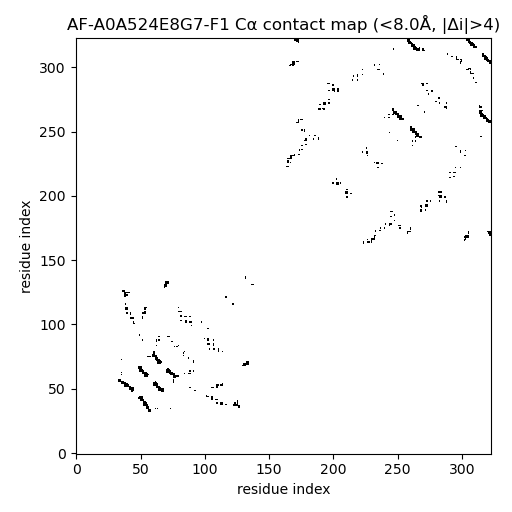-18.156 -16.587 -8.656 1.00 81.44 70 LYS A C 1
ATOM 540 O O . LYS A 1 70 ? -18.331 -15.547 -9.294 1.00 81.44 70 LYS A O 1
ATOM 545 N N . ILE A 1 71 ? -17.306 -17.540 -9.028 1.00 86.38 71 ILE A N 1
ATOM 546 C CA . ILE A 1 71 ? -16.575 -17.534 -10.297 1.00 86.38 71 ILE A CA 1
ATOM 547 C C . ILE A 1 71 ? -17.539 -17.950 -11.408 1.00 86.38 71 ILE A C 1
ATOM 549 O O . ILE A 1 71 ? -18.008 -19.083 -11.442 1.00 86.38 71 ILE A O 1
ATOM 553 N N . ILE A 1 72 ? -17.823 -17.023 -12.320 1.00 87.06 72 ILE A N 1
ATOM 554 C CA . ILE A 1 72 ? -18.726 -17.232 -13.459 1.00 87.06 72 ILE A CA 1
ATOM 555 C C . ILE A 1 72 ? -17.969 -17.827 -14.645 1.00 87.06 72 ILE A C 1
ATOM 557 O O . ILE A 1 72 ? -18.526 -18.597 -15.426 1.00 87.06 72 ILE A O 1
ATOM 561 N N . ALA A 1 73 ? -16.712 -17.423 -14.829 1.00 87.31 73 ALA A N 1
ATOM 562 C CA . ALA A 1 73 ? -15.897 -17.887 -15.940 1.00 87.31 73 ALA A CA 1
ATOM 563 C C . ALA A 1 73 ? -14.406 -17.755 -15.644 1.00 87.31 73 ALA A C 1
ATOM 565 O O . ALA A 1 73 ? -13.977 -16.742 -15.102 1.00 87.31 73 ALA A O 1
ATOM 566 N N . GLU A 1 74 ? -13.625 -18.729 -16.101 1.00 89.19 74 GLU A N 1
ATOM 567 C CA . GLU A 1 74 ? -12.168 -18.668 -16.240 1.00 89.19 74 GLU A CA 1
ATOM 568 C C . GLU A 1 74 ? -11.847 -19.018 -17.697 1.00 89.19 74 GLU A C 1
ATOM 570 O O . GLU A 1 74 ? -12.289 -20.048 -18.215 1.00 89.19 74 GLU A O 1
ATOM 575 N N . LYS A 1 75 ? -11.161 -18.123 -18.414 1.00 90.44 75 LYS A N 1
ATOM 576 C CA . LYS A 1 75 ? -10.841 -18.316 -19.835 1.00 90.44 75 LYS A CA 1
ATOM 577 C C . LYS A 1 75 ? -9.407 -17.926 -20.133 1.00 90.44 75 LYS A C 1
ATOM 579 O O . LYS A 1 75 ? -8.996 -16.811 -19.823 1.00 90.44 75 LYS A O 1
ATOM 584 N N . THR A 1 76 ? -8.690 -18.821 -20.805 1.00 87.81 76 THR A N 1
ATOM 585 C CA . THR A 1 76 ? -7.376 -18.539 -21.386 1.00 87.81 76 THR A CA 1
ATOM 586 C C . THR A 1 76 ? -7.495 -17.631 -22.611 1.00 87.81 76 THR A C 1
ATOM 588 O O . THR A 1 76 ? -8.458 -17.726 -23.374 1.00 87.81 76 THR A O 1
ATOM 591 N N . MET A 1 77 ? -6.473 -16.826 -22.861 1.00 88.25 77 MET A N 1
ATOM 592 C CA . MET A 1 77 ? -6.276 -16.010 -24.049 1.00 88.25 77 MET A CA 1
ATOM 593 C C . MET A 1 77 ? -4.867 -16.237 -24.603 1.00 88.25 77 MET A C 1
ATOM 595 O O . MET A 1 77 ? -3.916 -16.451 -23.857 1.00 88.25 77 MET A O 1
ATOM 599 N N . ASN A 1 78 ? -4.738 -16.194 -25.929 1.00 80.12 78 ASN A N 1
ATOM 600 C CA . ASN A 1 78 ? -3.458 -16.447 -26.598 1.00 80.12 78 ASN A CA 1
ATOM 601 C C . ASN A 1 78 ? -2.491 -15.264 -26.449 1.00 80.12 78 ASN A C 1
ATOM 603 O O . ASN A 1 78 ? -1.285 -15.456 -26.353 1.00 80.12 78 ASN A O 1
ATOM 607 N N . GLU A 1 79 ? -3.027 -14.043 -26.412 1.00 84.06 79 GLU A N 1
ATOM 608 C CA . GLU A 1 79 ? -2.252 -12.808 -26.321 1.00 84.06 79 GLU A CA 1
ATOM 609 C C . GLU A 1 79 ? -2.846 -11.877 -25.265 1.00 84.06 79 GLU A C 1
ATOM 611 O O . GLU A 1 79 ? -4.067 -11.690 -25.199 1.00 84.06 79 GLU A O 1
ATOM 616 N N . LEU A 1 80 ? -1.971 -11.249 -24.475 1.00 83.75 80 LEU A N 1
ATOM 617 C CA . LEU A 1 80 ? -2.348 -10.244 -23.489 1.00 83.75 80 LEU A CA 1
ATOM 618 C C . LEU A 1 80 ? -2.585 -8.888 -24.168 1.00 83.75 80 LEU A C 1
ATOM 620 O O . LEU A 1 80 ? -1.684 -8.054 -24.283 1.00 8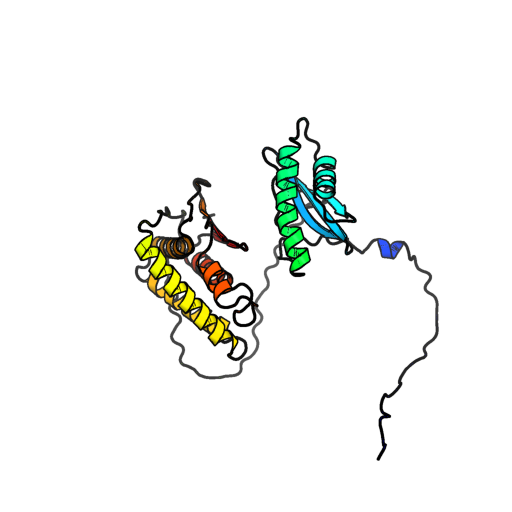3.75 80 LEU A O 1
ATOM 624 N N . ASN A 1 81 ? -3.817 -8.650 -24.609 1.00 88.44 81 ASN A N 1
ATOM 625 C CA . ASN A 1 81 ? -4.239 -7.369 -25.165 1.00 88.44 81 ASN A CA 1
ATOM 626 C C . ASN A 1 81 ? -5.593 -6.921 -24.587 1.00 88.44 81 ASN A C 1
ATOM 628 O O . ASN A 1 81 ? -6.327 -7.703 -23.976 1.00 88.44 81 ASN A O 1
ATOM 632 N N . LEU A 1 82 ? -5.896 -5.629 -24.745 1.00 85.62 82 LEU A N 1
ATOM 633 C CA . LEU A 1 82 ? -7.078 -5.014 -24.137 1.00 85.62 82 LEU A CA 1
ATOM 634 C C . LEU A 1 82 ? -8.367 -5.615 -24.696 1.00 85.62 82 LEU A C 1
ATOM 636 O O . LEU A 1 82 ? -9.299 -5.874 -23.940 1.00 85.62 82 LEU A O 1
ATOM 640 N N . ASP A 1 83 ? -8.399 -5.868 -26.003 1.00 86.56 83 ASP A N 1
ATOM 641 C CA . ASP A 1 83 ? -9.583 -6.352 -26.707 1.00 86.56 83 ASP A CA 1
ATOM 642 C C . ASP A 1 83 ? -9.959 -7.776 -26.284 1.00 86.56 83 ASP A C 1
ATOM 644 O O . ASP A 1 83 ? -11.140 -8.068 -26.101 1.00 86.56 83 ASP A O 1
ATOM 648 N N . ASN A 1 84 ? -8.973 -8.641 -26.032 1.00 87.81 84 ASN A N 1
ATOM 649 C CA . ASN A 1 84 ? -9.181 -9.994 -25.518 1.00 87.81 84 ASN A CA 1
ATOM 650 C C . ASN A 1 84 ? -9.752 -9.968 -24.095 1.00 87.81 84 ASN A C 1
ATOM 652 O O . ASN A 1 84 ? -10.722 -10.673 -23.808 1.00 87.81 84 ASN A O 1
ATOM 656 N N . LEU A 1 85 ? -9.200 -9.122 -23.215 1.00 86.44 85 LEU A N 1
ATOM 657 C CA . LEU A 1 85 ? -9.711 -8.948 -21.851 1.00 86.44 85 LEU A CA 1
ATOM 658 C C . LEU A 1 85 ? -11.136 -8.390 -21.854 1.00 86.44 85 LEU A C 1
ATOM 660 O O . LEU A 1 85 ? -12.015 -8.942 -21.194 1.00 86.44 85 LEU A O 1
ATOM 664 N N . VAL A 1 86 ? -11.393 -7.337 -22.635 1.00 88.38 86 VAL A N 1
ATOM 665 C CA . VAL A 1 86 ? -12.741 -6.778 -22.801 1.00 88.38 86 VAL A CA 1
ATOM 666 C C . VAL A 1 86 ? -13.689 -7.827 -23.374 1.00 88.38 86 VAL A C 1
ATOM 668 O O . VAL A 1 86 ? -14.801 -7.956 -22.876 1.00 88.38 86 VAL A O 1
ATOM 671 N N . GLY A 1 87 ? -13.263 -8.603 -24.371 1.00 86.25 87 GLY A N 1
ATOM 672 C CA . GLY A 1 87 ? -14.068 -9.651 -24.995 1.00 86.25 87 GLY A CA 1
ATOM 673 C C . GLY A 1 87 ? -14.476 -10.753 -24.018 1.00 86.25 87 GLY A C 1
ATOM 674 O O . GLY A 1 87 ? -15.651 -11.120 -23.967 1.00 86.25 87 GLY A O 1
ATOM 675 N N . ILE A 1 88 ? -13.544 -11.237 -23.192 1.00 87.62 88 ILE A N 1
ATOM 676 C CA . ILE A 1 88 ? -13.832 -12.255 -22.172 1.00 87.62 88 ILE A CA 1
ATOM 677 C C . ILE A 1 88 ? -14.766 -11.692 -21.099 1.00 87.62 88 ILE A C 1
ATOM 679 O O . ILE A 1 88 ? -15.792 -12.308 -20.807 1.00 87.62 88 ILE A O 1
ATOM 683 N N . VAL A 1 89 ? -14.456 -10.512 -20.554 1.00 87.88 89 VAL A N 1
ATOM 684 C CA . VAL A 1 89 ? -15.250 -9.891 -19.486 1.00 87.88 89 VAL A CA 1
ATOM 685 C C . VAL A 1 89 ? -16.655 -9.546 -19.985 1.00 87.88 89 VAL A C 1
ATOM 687 O O . VAL A 1 89 ? -17.642 -9.937 -19.371 1.00 87.88 89 VAL A O 1
ATOM 690 N N . TYR A 1 90 ? -16.773 -8.880 -21.134 1.00 86.88 90 TYR A N 1
ATOM 691 C CA . TYR A 1 90 ? -18.062 -8.500 -21.716 1.00 86.88 90 TYR A CA 1
ATOM 692 C C . TYR A 1 90 ? -18.893 -9.721 -22.132 1.00 86.88 90 TYR A C 1
ATOM 694 O O . TYR A 1 90 ? -20.106 -9.725 -21.946 1.00 86.88 90 TYR A O 1
ATOM 702 N N . GLY A 1 91 ? -18.256 -10.773 -22.657 1.00 85.00 91 GLY A N 1
ATOM 703 C CA . GLY A 1 91 ? -18.942 -11.977 -23.133 1.00 85.00 91 GLY A CA 1
ATOM 704 C C . GLY A 1 91 ? -19.587 -12.827 -22.033 1.00 85.00 91 GLY A C 1
ATOM 705 O O . GLY A 1 91 ? -20.521 -13.575 -22.318 1.00 85.00 91 GLY A O 1
ATOM 706 N N . HIS A 1 92 ? -19.125 -12.705 -20.784 1.00 85.00 92 HIS A N 1
ATOM 707 C CA . HIS A 1 92 ? -19.598 -13.529 -19.662 1.00 85.00 92 HIS A CA 1
ATOM 708 C C . HIS A 1 92 ? -20.455 -12.750 -18.651 1.00 85.00 92 HIS A C 1
ATOM 710 O O . HIS A 1 92 ? -20.997 -13.339 -17.716 1.00 85.00 92 HIS A O 1
ATOM 716 N N . ILE A 1 93 ? -20.654 -11.444 -18.860 1.00 84.19 93 ILE A N 1
ATOM 717 C CA . ILE A 1 93 ? -21.562 -10.627 -18.048 1.00 84.19 93 ILE A CA 1
ATOM 718 C C . ILE A 1 93 ? -22.922 -10.547 -18.732 1.00 84.19 93 ILE A C 1
ATOM 720 O O . ILE A 1 93 ? -23.072 -9.981 -19.812 1.00 84.19 93 ILE A O 1
ATOM 724 N N . ARG A 1 94 ? -23.951 -11.067 -18.063 1.00 74.69 94 ARG A N 1
ATOM 725 C CA . ARG A 1 94 ? -25.338 -11.030 -18.543 1.00 74.69 94 ARG A CA 1
ATOM 726 C C . ARG A 1 94 ? -26.102 -9.877 -17.888 1.00 74.69 94 ARG A C 1
ATOM 728 O O . ARG A 1 94 ? -26.955 -10.105 -17.035 1.00 74.69 94 ARG A O 1
ATOM 735 N N . ILE A 1 95 ? -25.749 -8.639 -18.244 1.00 78.56 95 ILE A N 1
ATOM 736 C CA . ILE A 1 95 ? -26.472 -7.422 -17.834 1.00 78.56 95 ILE A CA 1
ATOM 737 C C . ILE A 1 95 ? -26.925 -6.657 -19.081 1.00 78.56 95 ILE A C 1
ATOM 739 O O . ILE A 1 95 ? -26.109 -6.287 -19.926 1.00 78.56 95 ILE A O 1
ATOM 743 N N . GLU A 1 96 ? -28.221 -6.363 -19.159 1.00 73.56 96 GLU A N 1
ATOM 744 C CA . GLU A 1 96 ? -28.767 -5.449 -20.162 1.00 73.56 96 GLU A CA 1
ATOM 745 C C . GLU A 1 96 ? -28.281 -4.016 -19.900 1.00 73.56 96 GLU A C 1
ATOM 747 O O . GLU A 1 96 ? -28.356 -3.513 -18.782 1.00 73.56 96 GLU A O 1
ATOM 752 N N . GLY A 1 97 ? -27.751 -3.353 -20.930 1.00 70.19 97 GLY A N 1
ATOM 753 C CA . GLY A 1 97 ? -27.237 -1.984 -20.803 1.00 70.19 97 GLY A CA 1
ATOM 754 C C . GLY A 1 97 ? -25.845 -1.869 -20.170 1.00 70.19 97 GLY A C 1
ATOM 755 O O . GLY A 1 97 ? -25.452 -0.771 -19.776 1.00 70.19 97 GLY A O 1
ATOM 756 N N . LEU A 1 98 ? -25.073 -2.963 -20.092 1.00 78.75 98 LEU A N 1
ATOM 757 C CA . LEU A 1 98 ? -23.687 -2.918 -19.620 1.00 78.75 98 LEU A CA 1
ATOM 758 C C . LEU A 1 98 ? -22.854 -1.922 -20.439 1.00 78.75 98 LEU A C 1
ATOM 760 O O . LEU A 1 98 ? -22.665 -2.071 -21.652 1.00 78.75 98 LEU A O 1
ATOM 764 N N . SER A 1 99 ? -22.311 -0.919 -19.748 1.00 82.81 99 SER A N 1
ATOM 765 C CA . SER A 1 99 ? -21.463 0.094 -20.366 1.00 82.81 99 SER A CA 1
ATOM 766 C C . SER A 1 99 ? -20.156 -0.525 -20.857 1.00 82.81 99 SER A C 1
ATOM 768 O O . SER A 1 99 ? -19.316 -0.955 -20.064 1.00 82.81 99 SER A O 1
ATOM 770 N N . ARG A 1 100 ? -19.944 -0.501 -22.180 1.00 77.00 100 ARG A N 1
ATOM 771 C CA . ARG A 1 100 ? -18.669 -0.901 -22.803 1.00 77.00 100 ARG A CA 1
ATOM 772 C C . ARG A 1 100 ? -17.490 -0.107 -22.244 1.00 77.00 100 ARG A C 1
ATOM 774 O O . ARG A 1 100 ? -16.403 -0.650 -22.096 1.00 77.00 100 ARG A O 1
ATOM 781 N N . HIS A 1 101 ? -17.722 1.156 -21.888 1.00 78.75 101 HIS A N 1
ATOM 782 C CA . HIS A 1 101 ? -16.710 2.003 -21.268 1.00 78.75 101 HIS A CA 1
ATOM 783 C C . HIS A 1 101 ? -16.329 1.508 -19.865 1.00 78.75 101 HIS A C 1
ATOM 785 O O . HIS A 1 101 ? -15.146 1.434 -19.553 1.00 78.75 101 HIS A O 1
ATOM 791 N N . ALA A 1 102 ? -17.299 1.094 -19.041 1.00 72.25 102 ALA A N 1
ATOM 792 C CA . ALA A 1 102 ? -17.014 0.549 -17.710 1.00 72.25 102 ALA A CA 1
ATOM 793 C C . ALA A 1 102 ? -16.187 -0.748 -17.785 1.00 72.25 102 ALA A C 1
ATOM 795 O O . ALA A 1 102 ? -15.241 -0.926 -17.017 1.00 72.25 102 ALA A O 1
ATOM 796 N N . VAL A 1 103 ? -16.488 -1.617 -18.755 1.00 82.31 103 VAL A N 1
ATOM 797 C CA . VAL A 1 103 ? -15.712 -2.844 -18.995 1.00 82.31 103 VAL A CA 1
ATOM 798 C C . VAL A 1 103 ? -14.309 -2.533 -19.516 1.00 82.31 103 VAL A C 1
ATOM 800 O O . VAL A 1 103 ? -13.344 -3.117 -19.033 1.00 82.31 103 VAL A O 1
ATOM 803 N N . ALA A 1 104 ? -14.166 -1.572 -20.431 1.00 79.12 104 ALA A N 1
ATOM 804 C CA . ALA A 1 104 ? -12.859 -1.134 -20.922 1.00 79.12 104 ALA A CA 1
ATOM 805 C C . ALA A 1 104 ? -11.985 -0.528 -19.811 1.00 79.12 104 ALA A C 1
ATOM 807 O O . ALA A 1 104 ? -10.788 -0.792 -19.765 1.00 79.12 104 ALA A O 1
ATOM 808 N N . MET A 1 105 ? -12.572 0.232 -18.881 1.00 78.81 105 MET A N 1
ATOM 809 C CA . MET A 1 105 ? -11.851 0.781 -17.726 1.00 78.81 105 MET A CA 1
ATOM 810 C C . MET A 1 105 ? -11.390 -0.317 -16.758 1.00 78.81 105 MET A C 1
ATOM 812 O O . MET A 1 105 ? -10.261 -0.264 -16.270 1.00 78.81 105 MET A O 1
ATOM 816 N N . CYS A 1 106 ? -12.225 -1.332 -16.513 1.00 85.12 106 CYS A N 1
ATOM 817 C CA . CYS A 1 106 ? -11.845 -2.518 -15.741 1.00 85.12 106 CYS A CA 1
ATOM 818 C C . CYS A 1 106 ? -10.691 -3.274 -16.423 1.00 85.12 106 CYS A C 1
ATOM 820 O O . CYS A 1 106 ? -9.636 -3.463 -15.819 1.00 85.12 106 CYS A O 1
ATOM 822 N N . ALA A 1 107 ? -10.838 -3.613 -17.707 1.00 86.00 107 ALA A N 1
ATOM 823 C CA . ALA A 1 107 ? -9.813 -4.307 -18.485 1.00 86.00 107 ALA A CA 1
ATOM 824 C C . ALA A 1 107 ? -8.502 -3.508 -18.583 1.00 86.00 107 ALA A C 1
ATOM 826 O O . ALA A 1 107 ? -7.421 -4.082 -18.482 1.00 86.00 107 ALA A O 1
ATOM 827 N N . GLY A 1 108 ? -8.582 -2.180 -18.706 1.00 81.12 108 GLY A N 1
ATOM 828 C CA . GLY A 1 108 ? -7.420 -1.294 -18.703 1.00 81.12 108 GLY A CA 1
ATOM 829 C C . GLY A 1 108 ? -6.649 -1.344 -17.384 1.00 81.12 108 GLY A C 1
ATOM 830 O O . GLY A 1 108 ? -5.420 -1.381 -17.400 1.00 81.12 108 GLY A O 1
ATOM 831 N N . ARG A 1 109 ? -7.350 -1.419 -16.245 1.00 80.25 109 ARG A N 1
ATOM 832 C CA . ARG A 1 109 ? -6.719 -1.623 -14.930 1.00 80.25 109 ARG A CA 1
ATOM 833 C C . ARG A 1 109 ? -6.079 -3.005 -14.827 1.00 80.25 109 ARG A C 1
ATOM 835 O O . ARG A 1 109 ? -4.920 -3.094 -14.446 1.00 80.25 109 ARG A O 1
ATOM 842 N N . LEU A 1 110 ? -6.779 -4.064 -15.238 1.00 87.69 110 LEU A N 1
ATOM 843 C CA . LEU A 1 110 ? -6.236 -5.431 -15.258 1.00 87.69 110 LEU A CA 1
ATOM 844 C C . LEU A 1 110 ? -4.968 -5.540 -16.114 1.00 87.69 110 LEU A C 1
ATOM 846 O O . LEU A 1 110 ? -3.983 -6.145 -15.699 1.00 87.69 110 LEU A O 1
ATOM 850 N N . MET A 1 111 ? -4.953 -4.877 -17.271 1.00 86.50 111 MET A N 1
ATOM 851 C CA . MET A 1 111 ? -3.783 -4.809 -18.141 1.00 86.50 111 MET A CA 1
ATOM 852 C C . MET A 1 111 ? -2.569 -4.150 -17.489 1.00 86.50 111 MET A C 1
ATOM 854 O O . MET A 1 111 ? -1.445 -4.537 -17.799 1.00 86.50 111 MET A O 1
ATOM 858 N N . GLN A 1 112 ? -2.758 -3.162 -16.612 1.00 84.50 112 GLN A N 1
ATOM 859 C CA . GLN A 1 112 ? -1.636 -2.537 -15.907 1.00 84.50 112 GLN A CA 1
ATOM 860 C C . GLN A 1 112 ? -0.936 -3.544 -14.991 1.00 84.50 112 GLN A C 1
ATOM 862 O O . GLN A 1 112 ? 0.291 -3.566 -14.951 1.00 84.50 112 GLN A O 1
ATOM 867 N N . PHE A 1 113 ? -1.692 -4.414 -14.317 1.00 84.56 113 PHE A N 1
ATOM 868 C CA . PHE A 1 113 ? -1.130 -5.494 -13.501 1.00 84.56 113 PHE A CA 1
ATOM 869 C C . PHE A 1 113 ? -0.508 -6.593 -14.361 1.00 84.56 113 PHE A C 1
ATOM 871 O O . PHE A 1 113 ? 0.633 -6.979 -14.130 1.00 84.56 113 PHE A O 1
ATOM 878 N N . ALA A 1 114 ? -1.198 -7.025 -15.416 1.00 81.12 114 ALA A N 1
ATOM 879 C CA . ALA A 1 114 ? -0.695 -8.081 -16.286 1.00 81.12 114 ALA A CA 1
ATOM 880 C C . ALA A 1 114 ? 0.595 -7.680 -17.031 1.00 81.12 114 ALA A C 1
ATOM 882 O O . ALA A 1 114 ? 1.500 -8.495 -17.178 1.00 81.12 114 ALA A O 1
ATOM 883 N N . ARG A 1 115 ? 0.738 -6.406 -17.431 1.00 79.88 115 ARG A N 1
ATOM 884 C CA . ARG A 1 115 ? 1.994 -5.880 -17.999 1.00 79.88 115 ARG A CA 1
ATOM 885 C C . ARG A 1 115 ? 3.121 -5.803 -16.975 1.00 79.88 115 ARG A C 1
ATOM 887 O O . ARG A 1 115 ? 4.264 -6.046 -17.339 1.00 79.88 115 ARG A O 1
ATOM 894 N N . ARG A 1 116 ? 2.809 -5.476 -15.717 1.00 70.81 116 ARG A N 1
ATOM 895 C CA . ARG A 1 116 ? 3.797 -5.506 -14.629 1.00 70.81 116 ARG A CA 1
ATOM 896 C C . ARG A 1 116 ? 4.299 -6.928 -14.407 1.00 70.81 116 ARG A C 1
ATOM 898 O O . ARG A 1 116 ? 5.505 -7.119 -14.409 1.00 70.81 116 ARG A O 1
ATOM 905 N N . TYR A 1 117 ? 3.398 -7.910 -14.349 1.00 78.31 117 TYR A N 1
ATOM 906 C CA . TYR A 1 117 ? 3.763 -9.326 -14.263 1.00 78.31 117 TYR A CA 1
ATOM 907 C C . TYR A 1 117 ? 4.594 -9.795 -15.468 1.00 78.31 117 TYR A C 1
ATOM 909 O O . TYR A 1 117 ? 5.601 -10.468 -15.294 1.00 78.31 117 TYR A O 1
ATOM 917 N N . GLN A 1 118 ? 4.239 -9.380 -16.690 1.00 77.06 118 GLN A N 1
ATOM 918 C CA . GLN A 1 118 ? 5.014 -9.704 -17.895 1.00 77.06 118 GLN A CA 1
ATOM 919 C C . GLN A 1 118 ? 6.457 -9.168 -17.845 1.00 77.06 118 GLN A C 1
ATOM 921 O O . GLN A 1 118 ? 7.347 -9.759 -18.450 1.00 77.06 118 GLN A O 1
ATOM 926 N N . GLN A 1 119 ? 6.684 -8.042 -17.164 1.00 71.25 119 GLN A N 1
ATOM 927 C CA . GLN A 1 119 ? 8.003 -7.420 -17.029 1.00 71.25 119 GLN A CA 1
ATOM 928 C C . GLN A 1 119 ? 8.800 -7.978 -15.846 1.00 71.25 119 GLN A C 1
ATOM 930 O O . GLN A 1 119 ? 10.011 -8.129 -15.964 1.00 71.25 119 GLN A O 1
ATOM 935 N N . SER A 1 120 ? 8.140 -8.267 -14.720 1.00 65.88 120 SER A N 1
ATOM 936 C CA . SER A 1 120 ? 8.799 -8.713 -13.488 1.00 65.88 120 SER A CA 1
ATOM 937 C C . SER A 1 120 ? 8.942 -10.231 -13.374 1.00 65.88 120 SER A C 1
ATOM 939 O O . SER A 1 120 ? 9.808 -10.693 -12.644 1.00 65.88 120 SER A O 1
ATOM 941 N N . GLY A 1 121 ? 8.066 -11.015 -14.012 1.00 58.59 121 GLY A N 1
ATOM 942 C CA . GLY A 1 121 ? 7.963 -12.470 -13.826 1.00 58.59 121 GLY A CA 1
ATOM 943 C C . GLY A 1 121 ? 7.463 -12.908 -12.440 1.00 58.59 121 GLY A C 1
ATOM 944 O O . GLY A 1 121 ? 7.212 -14.091 -12.225 1.00 58.59 121 GLY A O 1
ATOM 945 N N . ILE A 1 122 ? 7.284 -11.967 -11.510 1.00 54.06 122 ILE A N 1
ATOM 946 C CA . ILE A 1 122 ? 6.849 -12.203 -10.131 1.00 54.06 122 ILE A CA 1
ATOM 947 C C . ILE A 1 122 ? 5.382 -11.805 -10.026 1.00 54.06 122 ILE A C 1
ATOM 949 O O . ILE A 1 122 ? 5.035 -10.636 -10.231 1.00 54.06 122 ILE A O 1
ATOM 953 N N . ALA A 1 123 ? 4.521 -12.772 -9.721 1.00 54.84 123 ALA A N 1
ATOM 954 C CA . ALA A 1 123 ? 3.113 -12.523 -9.448 1.00 54.84 123 ALA A CA 1
ATOM 955 C C . ALA A 1 123 ? 2.926 -12.267 -7.953 1.00 54.84 123 ALA A C 1
ATOM 957 O O . ALA A 1 123 ? 3.376 -13.072 -7.138 1.00 54.84 123 ALA A O 1
ATOM 958 N N . PRO A 1 124 ? 2.265 -11.164 -7.582 1.00 59.75 124 PRO A N 1
ATOM 959 C CA . PRO A 1 124 ? 1.795 -10.989 -6.220 1.00 59.75 124 PRO A CA 1
ATOM 960 C C . PRO A 1 124 ? 0.706 -12.023 -5.929 1.00 59.75 124 PRO A C 1
ATOM 962 O O . PRO A 1 124 ? -0.100 -12.324 -6.812 1.00 59.75 124 PRO A O 1
ATOM 965 N N . ASP A 1 125 ? 0.662 -12.532 -4.701 1.00 62.25 125 ASP A N 1
ATOM 966 C CA . ASP A 1 125 ? -0.426 -13.400 -4.266 1.00 62.25 125 ASP A CA 1
ATOM 967 C C . ASP A 1 125 ? -1.723 -12.581 -4.153 1.00 62.25 125 ASP A C 1
ATOM 969 O O . ASP A 1 125 ? -1.932 -11.806 -3.219 1.00 62.25 125 ASP A O 1
ATOM 973 N N . PHE A 1 126 ? -2.566 -12.691 -5.180 1.00 78.69 126 PHE A N 1
ATOM 974 C CA . PHE A 1 126 ? -3.912 -12.118 -5.213 1.00 78.69 126 PHE A CA 1
ATOM 975 C C . PHE A 1 126 ? -4.983 -13.205 -5.087 1.00 78.69 126 PHE A C 1
ATOM 977 O O . PHE A 1 126 ? -6.099 -13.050 -5.608 1.00 78.69 126 PHE A O 1
ATOM 984 N N . GLU A 1 127 ? -4.641 -14.334 -4.470 1.00 72.81 127 GLU A N 1
ATOM 985 C CA . GLU A 1 127 ? -5.596 -15.392 -4.212 1.00 72.81 127 GLU A CA 1
ATOM 986 C C . GLU A 1 127 ? -6.667 -14.915 -3.224 1.00 72.81 127 GLU A C 1
ATOM 988 O O . GLU A 1 127 ? -6.420 -14.178 -2.272 1.00 72.81 127 GLU A O 1
ATOM 993 N N . ILE A 1 128 ? -7.917 -15.276 -3.508 1.00 71.00 128 ILE A N 1
ATOM 994 C CA . ILE A 1 128 ? -9.061 -14.922 -2.670 1.00 71.00 128 ILE A CA 1
ATOM 995 C C . ILE A 1 128 ? -9.641 -16.241 -2.183 1.00 71.00 128 ILE A C 1
ATOM 997 O O . ILE A 1 128 ? -10.332 -16.923 -2.942 1.00 71.00 128 ILE A O 1
ATOM 1001 N N . ALA A 1 129 ? -9.370 -16.565 -0.915 1.00 49.69 129 ALA A N 1
ATOM 1002 C CA . ALA A 1 129 ? -9.677 -17.848 -0.269 1.00 49.69 129 ALA A CA 1
ATOM 1003 C C . ALA A 1 129 ? -11.177 -18.231 -0.235 1.00 49.69 129 ALA A C 1
ATOM 1005 O O . ALA A 1 129 ? -11.529 -19.351 0.115 1.00 49.69 129 ALA A O 1
ATOM 1006 N N . ASP A 1 130 ? -12.063 -17.321 -0.645 1.00 60.53 130 ASP A N 1
ATOM 1007 C CA . ASP A 1 130 ? -13.521 -17.436 -0.544 1.00 60.53 130 ASP A CA 1
ATOM 1008 C C . ASP A 1 130 ? -14.242 -17.565 -1.902 1.00 60.53 130 ASP A C 1
ATOM 1010 O O . ASP A 1 130 ? -15.477 -17.490 -1.961 1.00 60.53 130 ASP A O 1
ATOM 1014 N N . LEU A 1 131 ? -13.506 -17.684 -3.014 1.00 63.34 131 LEU A N 1
ATOM 1015 C CA . LEU A 1 131 ? -14.114 -17.777 -4.342 1.00 63.34 131 LEU A CA 1
ATOM 1016 C C . LEU A 1 131 ? -14.575 -19.203 -4.648 1.00 63.34 131 LEU A C 1
ATOM 1018 O O . LEU A 1 131 ? -13.785 -20.138 -4.677 1.00 63.34 131 LEU A O 1
ATOM 1022 N N . VAL A 1 132 ? -15.865 -19.350 -4.942 1.00 65.00 132 VAL A N 1
ATOM 1023 C CA . VAL A 1 132 ? -16.494 -20.645 -5.223 1.00 65.00 132 VAL A CA 1
ATOM 1024 C C . VAL A 1 132 ? -16.821 -20.742 -6.712 1.00 65.00 132 VAL A C 1
ATOM 1026 O O . VAL A 1 132 ? -17.387 -19.804 -7.287 1.00 65.00 132 VAL A O 1
ATOM 1029 N N . ARG A 1 133 ? -16.471 -21.860 -7.359 1.00 65.12 133 ARG A N 1
ATOM 1030 C CA . ARG A 1 133 ? -16.838 -22.128 -8.760 1.00 65.12 133 ARG A CA 1
ATOM 1031 C C . ARG A 1 133 ? -18.351 -22.308 -8.893 1.00 65.12 133 ARG A C 1
ATOM 1033 O O . ARG A 1 133 ? -19.006 -22.844 -8.000 1.00 65.12 133 ARG A O 1
ATOM 1040 N N . ASP A 1 134 ? -18.928 -21.837 -9.999 1.00 43.19 134 ASP A N 1
ATOM 1041 C CA . ASP A 1 134 ? -20.362 -22.010 -10.254 1.00 43.19 134 ASP A CA 1
ATOM 1042 C C . ASP A 1 134 ? -20.701 -23.514 -10.330 1.00 43.19 134 ASP A C 1
ATOM 1044 O O . ASP A 1 134 ? -20.363 -24.189 -11.301 1.00 43.19 134 ASP A O 1
ATOM 1048 N N . GLY A 1 135 ? -21.347 -24.039 -9.281 1.00 42.62 135 GLY A N 1
ATOM 1049 C CA . GLY A 1 135 ? -21.727 -25.453 -9.154 1.00 42.62 135 GLY A CA 1
ATOM 1050 C C . GLY A 1 135 ? -21.239 -26.158 -7.883 1.00 42.62 135 GLY A C 1
ATOM 1051 O O . GLY A 1 135 ? -21.733 -27.245 -7.597 1.00 42.62 135 GLY A O 1
ATOM 1052 N N . GLU A 1 136 ? -20.342 -25.549 -7.104 1.00 41.44 136 GLU A N 1
ATOM 1053 C CA . GLU A 1 136 ? -19.813 -26.128 -5.859 1.00 41.44 136 GLU A CA 1
ATOM 1054 C C . GLU A 1 136 ? -20.387 -25.407 -4.621 1.00 41.44 136 GLU A C 1
ATOM 1056 O O . GLU A 1 136 ? -20.614 -24.195 -4.636 1.00 41.44 136 GLU A O 1
ATOM 1061 N N . GLU A 1 137 ? -20.687 -26.151 -3.550 1.00 36.66 137 GLU A N 1
ATOM 1062 C CA . GLU A 1 137 ? -21.075 -25.587 -2.249 1.00 36.66 137 GLU A CA 1
ATOM 1063 C C . GLU A 1 137 ? -19.829 -25.324 -1.392 1.00 36.66 137 GLU A C 1
ATOM 1065 O O . GLU A 1 137 ? -18.894 -26.119 -1.363 1.00 36.66 137 GLU A O 1
ATOM 1070 N N . SER A 1 138 ? -19.821 -24.193 -0.681 1.00 34.03 138 SER A N 1
ATOM 1071 C CA . SER A 1 138 ? -18.731 -23.778 0.208 1.00 34.03 138 SER A CA 1
ATOM 1072 C C . SER A 1 138 ? -18.604 -24.730 1.405 1.00 34.03 138 SER A C 1
ATOM 1074 O O . SER A 1 138 ? -19.422 -24.696 2.324 1.00 34.03 138 SER A O 1
ATOM 1076 N N . THR A 1 139 ? -17.563 -25.561 1.426 1.00 34.25 139 THR A N 1
ATOM 1077 C CA . THR A 1 139 ? -17.129 -26.289 2.626 1.00 34.25 139 THR A CA 1
ATOM 1078 C C . THR A 1 139 ? -16.145 -25.437 3.416 1.00 34.25 139 THR A C 1
ATOM 1080 O O . THR A 1 139 ? -14.964 -25.368 3.088 1.00 34.25 139 THR A O 1
ATOM 1083 N N . GLY A 1 140 ? -16.634 -24.782 4.468 1.00 35.12 140 GLY A N 1
ATOM 1084 C CA . GLY A 1 140 ? -15.778 -24.169 5.478 1.00 35.12 140 GLY A CA 1
ATOM 1085 C C . GLY A 1 140 ? -15.127 -25.238 6.354 1.00 35.12 140 GLY A C 1
ATOM 1086 O O . GLY A 1 140 ? -15.824 -26.074 6.929 1.00 35.12 140 GLY A O 1
ATOM 1087 N N . MET A 1 141 ? -13.803 -25.197 6.492 1.00 29.25 141 MET A N 1
ATOM 1088 C CA . MET A 1 141 ? -13.097 -25.935 7.537 1.00 29.25 141 MET A CA 1
ATOM 1089 C C . MET A 1 141 ? -11.950 -25.083 8.084 1.00 29.25 141 MET A C 1
ATOM 1091 O O . MET A 1 141 ? -10.942 -24.865 7.421 1.00 29.25 141 MET A O 1
ATOM 1095 N N . SER A 1 142 ? -12.140 -24.581 9.308 1.00 30.70 142 SER A N 1
ATOM 1096 C CA . SER A 1 142 ? -11.078 -24.022 10.143 1.00 30.70 142 SER A CA 1
ATOM 1097 C C . SER A 1 142 ? -10.058 -25.109 10.466 1.00 30.70 142 SER A C 1
ATOM 1099 O O . SER A 1 142 ? -10.411 -26.124 11.065 1.00 30.70 142 SER A O 1
ATOM 1101 N N . SER A 1 143 ? -8.791 -24.876 10.138 1.00 27.98 143 SER A N 1
ATOM 1102 C CA . SER A 1 143 ? -7.668 -25.639 10.678 1.00 27.98 143 SER A CA 1
ATOM 1103 C C . SER A 1 143 ? -6.934 -24.795 11.717 1.00 27.98 143 SER A C 1
ATOM 1105 O O . SER A 1 143 ? -6.122 -23.934 11.389 1.00 27.98 143 SER A O 1
ATOM 1107 N N . SER A 1 144 ? -7.241 -25.052 12.984 1.00 29.86 144 SER A N 1
ATOM 1108 C CA . SER A 1 144 ? -6.369 -24.776 14.123 1.00 29.86 144 SER A CA 1
ATOM 1109 C C . SER A 1 144 ? -5.151 -25.700 14.049 1.00 29.86 144 SER A C 1
ATOM 1111 O O . SER A 1 144 ? -5.321 -26.919 14.015 1.00 29.86 144 SER A O 1
ATOM 1113 N N . ILE A 1 145 ? -3.942 -25.136 14.016 1.00 29.05 145 IL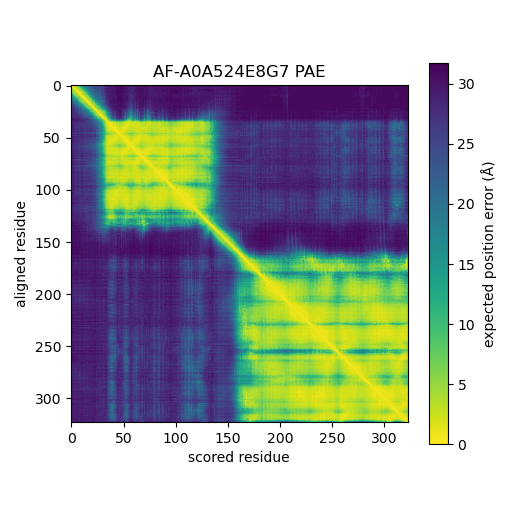E A N 1
ATOM 1114 C CA . ILE A 1 145 ? -2.691 -25.893 14.132 1.00 29.05 145 ILE A CA 1
ATOM 1115 C C . ILE A 1 145 ? -2.109 -25.625 15.519 1.00 29.05 145 ILE A C 1
ATOM 1117 O O . ILE A 1 145 ? -1.735 -24.500 15.843 1.00 29.05 145 ILE A O 1
ATOM 1121 N N . ASP A 1 146 ? -2.086 -26.688 16.321 1.00 26.67 146 ASP A N 1
ATOM 1122 C CA . ASP A 1 146 ? -1.415 -26.783 17.611 1.00 26.67 146 ASP A CA 1
ATOM 1123 C C . ASP A 1 146 ? 0.109 -26.701 17.447 1.00 26.67 146 ASP A C 1
ATOM 1125 O O . ASP A 1 146 ? 0.713 -27.376 16.610 1.00 26.67 146 ASP A O 1
ATOM 1129 N N . SER A 1 147 ? 0.726 -25.894 18.305 1.00 29.39 147 SER A N 1
ATOM 1130 C CA . SER A 1 147 ? 2.169 -25.789 18.487 1.00 29.39 147 SER A CA 1
ATOM 1131 C C . SER A 1 147 ? 2.740 -27.068 19.107 1.00 29.39 147 SER A C 1
ATOM 1133 O O . SER A 1 147 ? 2.320 -27.475 20.191 1.00 29.39 147 SER A O 1
ATOM 1135 N N . ALA A 1 148 ? 3.760 -27.651 18.474 1.00 28.88 148 ALA A N 1
ATOM 1136 C CA . ALA A 1 148 ? 4.629 -28.653 19.084 1.00 28.88 148 ALA A CA 1
ATOM 1137 C C . ALA A 1 148 ? 6.065 -28.117 19.160 1.00 28.88 148 ALA A C 1
ATOM 1139 O O . ALA A 1 148 ? 6.731 -27.886 18.154 1.00 28.88 148 ALA A O 1
ATOM 1140 N N . ASP A 1 149 ? 6.475 -27.908 20.404 1.00 27.16 149 ASP A N 1
ATOM 1141 C CA . ASP A 1 149 ? 7.786 -27.529 20.914 1.00 27.16 149 ASP A CA 1
ATOM 1142 C C . ASP A 1 149 ? 8.814 -28.670 20.757 1.00 27.16 149 ASP A C 1
ATOM 1144 O O . ASP A 1 149 ? 8.494 -29.825 21.051 1.00 27.16 149 ASP A O 1
ATOM 1148 N N . ALA A 1 150 ? 10.042 -28.347 20.329 1.00 28.94 150 ALA A N 1
ATOM 1149 C CA . ALA A 1 150 ? 11.249 -29.142 20.586 1.00 28.94 150 ALA A CA 1
ATOM 1150 C C . ALA A 1 150 ? 12.549 -28.364 20.261 1.00 28.94 150 ALA A C 1
ATOM 1152 O O . ALA A 1 150 ? 12.998 -28.334 19.119 1.00 28.94 150 ALA A O 1
ATOM 1153 N N . GLY A 1 151 ? 13.223 -27.863 21.304 1.00 26.20 151 GLY A N 1
ATOM 1154 C CA . GLY A 1 151 ? 14.647 -28.183 21.513 1.00 26.20 151 GLY A CA 1
ATOM 1155 C C . GLY A 1 151 ? 15.734 -27.211 21.025 1.00 26.20 151 GLY A C 1
ATOM 1156 O O . GLY A 1 151 ? 16.448 -27.505 20.076 1.00 26.20 151 GLY A O 1
ATOM 1157 N N . THR A 1 152 ? 15.898 -26.115 21.768 1.00 27.27 152 THR A N 1
ATOM 1158 C CA . THR A 1 152 ? 17.143 -25.535 22.335 1.00 27.27 152 THR A CA 1
ATOM 1159 C C . THR A 1 152 ? 18.515 -25.746 21.660 1.00 27.27 152 THR A C 1
ATOM 1161 O O . THR A 1 152 ? 19.026 -26.861 21.631 1.00 27.27 152 THR A O 1
ATOM 1164 N N . LEU A 1 153 ? 19.224 -24.634 21.396 1.00 29.11 153 LEU A N 1
ATOM 1165 C CA . LEU A 1 153 ? 20.636 -24.444 21.780 1.00 29.11 153 LEU A CA 1
ATOM 1166 C C . LEU A 1 153 ? 20.895 -22.977 22.184 1.00 29.11 153 LEU A C 1
ATOM 1168 O O . LEU A 1 153 ? 20.561 -22.043 21.460 1.00 29.11 153 LEU A O 1
ATOM 1172 N N . ASP A 1 154 ? 21.477 -22.829 23.374 1.00 29.20 154 ASP A N 1
ATOM 1173 C CA . ASP A 1 154 ? 21.820 -21.600 24.094 1.00 29.20 154 ASP A CA 1
ATOM 1174 C C . ASP A 1 154 ? 22.764 -20.650 23.338 1.00 29.20 154 ASP A C 1
ATOM 1176 O O . ASP A 1 154 ? 23.867 -21.028 22.941 1.00 29.20 154 ASP A O 1
ATOM 1180 N N . ALA A 1 155 ? 22.409 -19.365 23.337 1.00 30.98 155 ALA A N 1
ATOM 1181 C CA 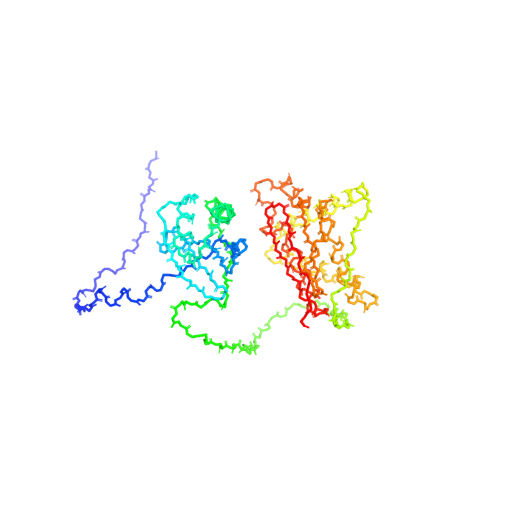. ALA A 1 155 ? 23.369 -18.273 23.451 1.00 30.98 155 ALA A CA 1
ATOM 1182 C C . ALA A 1 155 ? 22.751 -17.171 24.325 1.00 30.98 155 ALA A C 1
ATOM 1184 O O . ALA A 1 155 ? 21.817 -16.475 23.932 1.00 30.98 155 ALA A O 1
ATOM 1185 N N . ALA A 1 156 ? 23.257 -17.059 25.551 1.00 38.31 156 ALA A N 1
ATOM 1186 C CA . ALA A 1 156 ? 22.798 -16.113 26.554 1.00 38.31 156 ALA A CA 1
ATOM 1187 C C . ALA A 1 156 ? 23.037 -14.651 26.131 1.00 38.31 156 ALA A C 1
ATOM 1189 O O . ALA A 1 156 ? 24.178 -14.210 26.000 1.00 38.31 156 ALA A O 1
ATOM 1190 N N . GLN A 1 157 ? 21.954 -13.879 26.038 1.00 30.39 157 GLN A N 1
ATOM 1191 C CA . GLN A 1 157 ? 21.944 -12.422 26.178 1.00 30.39 157 GLN A CA 1
ATOM 1192 C C . GLN A 1 157 ? 20.731 -12.010 27.030 1.00 30.39 157 GLN A C 1
ATOM 1194 O O . GLN A 1 157 ? 19.736 -12.735 27.070 1.00 30.39 157 GLN A O 1
ATOM 1199 N N . PRO A 1 158 ? 20.833 -10.914 27.803 1.00 33.59 158 PRO A N 1
ATOM 1200 C CA . PRO A 1 158 ? 19.930 -10.644 28.913 1.00 33.59 158 PRO A CA 1
ATOM 1201 C C . PRO A 1 158 ? 18.508 -10.414 28.406 1.00 33.59 158 PRO A C 1
ATOM 1203 O O . PRO A 1 158 ? 18.272 -9.547 27.569 1.00 33.59 158 PRO A O 1
ATOM 1206 N N . SER A 1 159 ? 17.560 -11.179 28.948 1.00 32.31 159 SER A N 1
ATOM 1207 C CA . SER A 1 159 ? 16.134 -10.974 28.732 1.00 32.31 159 SER A CA 1
ATOM 1208 C C . SER A 1 159 ? 15.712 -9.652 29.376 1.00 32.31 159 SER A C 1
ATOM 1210 O O . SER A 1 159 ? 15.256 -9.616 30.524 1.00 32.31 159 SER A O 1
ATOM 1212 N N . GLU A 1 160 ? 15.853 -8.547 28.647 1.00 34.97 160 GLU A N 1
ATOM 1213 C CA . GLU A 1 160 ? 14.934 -7.435 28.841 1.00 34.97 160 GLU A CA 1
ATOM 1214 C C . GLU A 1 160 ? 13.541 -8.017 28.616 1.00 34.97 160 GLU A C 1
ATOM 1216 O O . GLU A 1 160 ? 13.217 -8.507 27.536 1.00 34.97 160 GLU A O 1
ATOM 1221 N N . SER A 1 161 ? 12.743 -8.078 29.683 1.00 36.34 161 SER A N 1
ATOM 1222 C CA . SER A 1 161 ? 11.338 -8.441 29.560 1.00 36.34 161 SER A CA 1
ATOM 1223 C C . SER A 1 161 ? 10.746 -7.531 28.491 1.00 36.34 161 SER A C 1
ATOM 1225 O O . SER A 1 161 ? 10.726 -6.316 28.687 1.00 36.34 161 SER A O 1
ATOM 1227 N N . LYS A 1 162 ? 10.319 -8.097 27.353 1.00 43.19 162 LYS A N 1
ATOM 1228 C CA . LYS A 1 162 ? 9.535 -7.381 26.347 1.00 43.19 162 LYS A CA 1
ATOM 1229 C C . LYS A 1 162 ? 8.269 -6.900 27.051 1.00 43.19 162 LYS A C 1
ATOM 1231 O O . LYS A 1 162 ? 7.305 -7.645 27.198 1.00 43.19 162 LYS A O 1
ATOM 1236 N N . VAL A 1 163 ? 8.304 -5.684 27.594 1.00 44.78 163 VAL A N 1
ATOM 1237 C CA . VAL A 1 163 ? 7.131 -5.031 28.170 1.00 44.78 163 VAL A CA 1
ATOM 1238 C C . VAL A 1 163 ? 6.308 -4.568 26.983 1.00 44.78 163 VAL A C 1
ATOM 1240 O O . VAL A 1 163 ? 6.427 -3.433 26.526 1.00 44.78 163 VAL A O 1
ATOM 1243 N N . THR A 1 164 ? 5.516 -5.484 26.436 1.00 54.06 164 THR A N 1
ATOM 1244 C CA . THR A 1 164 ? 4.494 -5.134 25.462 1.00 54.06 164 THR A CA 1
ATOM 1245 C C . THR A 1 164 ? 3.484 -4.236 26.183 1.00 54.06 164 THR A C 1
ATOM 1247 O O . THR A 1 164 ? 2.950 -4.646 27.220 1.00 54.06 164 THR A O 1
ATOM 1250 N N . PRO A 1 165 ? 3.254 -2.994 25.722 1.00 60.38 165 PRO A N 1
ATOM 1251 C CA . PRO A 1 165 ? 2.323 -2.096 26.387 1.00 60.38 165 PRO A CA 1
ATOM 1252 C C . PRO A 1 165 ? 0.921 -2.720 26.372 1.00 60.38 165 PRO A C 1
ATOM 1254 O O . PRO A 1 165 ? 0.404 -3.079 25.317 1.00 60.38 165 PRO A O 1
ATOM 1257 N N . ASN A 1 166 ? 0.316 -2.879 27.552 1.00 69.88 166 ASN A N 1
ATOM 1258 C CA . ASN A 1 166 ? -1.051 -3.379 27.680 1.00 69.88 166 ASN A CA 1
ATOM 1259 C C . ASN A 1 166 ? -2.020 -2.250 27.305 1.00 69.88 166 ASN A C 1
ATOM 1261 O O . ASN A 1 166 ? -2.318 -1.381 28.127 1.00 69.88 166 ASN A O 1
ATOM 1265 N N . LEU A 1 167 ? -2.427 -2.231 26.038 1.00 75.56 167 LEU A N 1
ATOM 1266 C CA . LEU A 1 167 ? -3.258 -1.190 25.449 1.00 75.56 167 LEU A CA 1
ATOM 1267 C C . LEU A 1 167 ? -4.734 -1.628 25.397 1.00 75.56 167 LEU A C 1
ATOM 1269 O O . LEU A 1 167 ? -5.026 -2.783 25.077 1.00 75.56 167 LEU A O 1
ATOM 1273 N N . PRO A 1 168 ? -5.694 -0.738 25.709 1.00 74.25 168 PRO A N 1
ATOM 1274 C CA . PRO A 1 168 ? -7.112 -1.066 25.614 1.00 74.25 168 PRO A CA 1
ATOM 1275 C C . PRO A 1 168 ? -7.524 -1.237 24.146 1.00 74.25 168 PRO A C 1
ATOM 1277 O O . PRO A 1 168 ? -7.260 -0.362 23.324 1.00 74.25 168 PRO A O 1
ATOM 1280 N N . LYS A 1 169 ? -8.209 -2.332 23.800 1.00 83.50 169 LYS A N 1
ATOM 1281 C CA . LYS A 1 169 ? -8.719 -2.530 22.432 1.00 83.50 169 LYS A CA 1
ATOM 1282 C C . LYS A 1 169 ? -9.743 -1.452 22.060 1.00 83.50 169 LYS A C 1
ATOM 1284 O O . LYS A 1 169 ? -10.580 -1.083 22.886 1.00 83.50 169 LYS A O 1
ATOM 1289 N N . LEU A 1 170 ? -9.675 -0.952 20.829 1.00 77.62 170 LEU A N 1
ATOM 1290 C CA . LEU A 1 170 ? -10.585 0.074 20.322 1.00 77.62 170 LEU A CA 1
ATOM 1291 C C . LEU A 1 170 ? -11.887 -0.554 19.816 1.00 77.62 170 LEU A C 1
ATOM 1293 O O . LEU A 1 170 ? -11.863 -1.557 19.115 1.00 77.62 170 LEU A O 1
ATOM 1297 N N . GLY A 1 171 ? -13.022 0.066 20.153 1.00 74.56 171 GLY A N 1
ATOM 1298 C CA . GLY A 1 171 ? -14.345 -0.295 19.619 1.00 74.56 171 GLY A CA 1
ATOM 1299 C C . GLY A 1 171 ? -14.762 0.513 18.384 1.00 74.56 171 GLY A C 1
ATOM 1300 O O . GLY A 1 171 ? -15.852 0.309 17.863 1.00 74.56 171 GLY A O 1
ATOM 1301 N N . ALA A 1 172 ? -13.932 1.462 17.945 1.00 77.75 172 ALA A N 1
ATOM 1302 C CA . ALA A 1 172 ? -14.138 2.264 16.743 1.00 77.75 172 ALA A CA 1
ATOM 1303 C C . ALA A 1 172 ? -12.789 2.765 16.208 1.00 77.75 172 ALA A C 1
ATOM 1305 O O . ALA A 1 172 ? -11.848 2.968 16.980 1.00 77.75 172 ALA A O 1
ATOM 1306 N N . VAL A 1 173 ? -12.707 2.985 14.894 1.00 77.75 173 VAL A N 1
ATOM 1307 C CA . VAL A 1 173 ? -11.536 3.606 14.264 1.00 77.75 173 VAL A CA 1
ATOM 1308 C C . VAL A 1 173 ? -11.467 5.079 14.693 1.00 77.75 173 VAL A C 1
ATOM 1310 O O . VAL A 1 173 ? -12.480 5.776 14.599 1.00 77.75 173 VAL A O 1
ATOM 1313 N N . PRO A 1 174 ? -10.313 5.580 15.170 1.00 80.56 174 PRO A N 1
ATOM 1314 C CA . PRO A 1 174 ? -10.182 6.984 15.527 1.00 80.56 174 PRO A CA 1
ATOM 1315 C C . PRO A 1 174 ? -10.213 7.868 14.280 1.00 80.56 174 PRO A C 1
ATOM 1317 O O . PRO A 1 174 ? -9.739 7.476 13.215 1.00 80.56 174 PRO A O 1
ATOM 1320 N N . THR A 1 175 ? -10.738 9.086 14.416 1.00 83.81 175 THR A N 1
ATOM 1321 C CA . THR A 1 175 ? -10.759 10.048 13.311 1.00 83.81 175 THR A CA 1
ATOM 1322 C C . THR A 1 175 ? -9.334 10.449 12.937 1.00 83.81 175 THR A C 1
ATOM 1324 O O . THR A 1 175 ? -8.563 10.922 13.773 1.00 83.81 175 THR A O 1
ATOM 1327 N N . ILE A 1 176 ? -8.990 10.270 11.663 1.00 81.06 176 ILE A N 1
ATOM 1328 C CA . ILE A 1 176 ? -7.681 10.623 11.119 1.00 81.06 176 ILE A CA 1
ATOM 1329 C C . ILE A 1 176 ? -7.780 12.019 10.504 1.00 81.06 176 ILE A C 1
ATOM 1331 O O . ILE A 1 176 ? -8.571 12.256 9.593 1.00 81.06 176 ILE A O 1
ATOM 1335 N N . GLU A 1 177 ? -6.970 12.956 10.992 1.00 81.88 177 GLU A N 1
ATOM 1336 C CA . GLU A 1 177 ? -6.883 14.305 10.429 1.00 81.88 177 GLU A CA 1
ATOM 1337 C C . GLU A 1 177 ? -5.749 14.411 9.406 1.00 81.88 177 GLU A C 1
ATOM 1339 O O . GLU A 1 177 ? -4.748 13.690 9.472 1.00 81.88 177 GLU A O 1
ATOM 1344 N N . ARG A 1 178 ? -5.896 15.338 8.452 1.00 78.44 178 ARG A N 1
ATOM 1345 C CA . ARG A 1 178 ? -4.852 15.621 7.466 1.00 78.44 178 ARG A CA 1
ATOM 1346 C C . ARG A 1 178 ? -3.732 16.448 8.096 1.00 78.44 178 ARG A C 1
ATOM 1348 O O . ARG A 1 178 ? -3.996 17.506 8.662 1.00 78.44 178 ARG A O 1
ATOM 1355 N N . ILE A 1 179 ? -2.481 16.031 7.902 1.00 74.94 179 ILE A N 1
ATOM 1356 C CA . ILE A 1 179 ? -1.310 16.835 8.293 1.00 74.94 179 ILE A CA 1
ATOM 1357 C C . ILE A 1 179 ? -1.201 18.087 7.397 1.00 74.94 179 ILE A C 1
ATOM 1359 O O . ILE A 1 179 ? -1.303 17.988 6.173 1.00 74.94 179 ILE A O 1
ATOM 1363 N N . VAL A 1 180 ? -0.966 19.263 7.996 1.00 62.81 180 VAL A N 1
ATOM 1364 C CA . VAL A 1 180 ? -0.805 20.561 7.303 1.00 62.81 180 VAL A CA 1
ATOM 1365 C C . VAL A 1 180 ? 0.633 21.076 7.467 1.00 62.81 180 VAL A C 1
ATOM 1367 O O . VAL A 1 180 ? 1.148 21.074 8.582 1.00 62.81 180 VAL A O 1
ATOM 1370 N N . GLY A 1 181 ? 1.268 21.559 6.386 1.00 65.00 181 GLY A N 1
ATOM 1371 C CA . GLY A 1 181 ? 2.573 22.247 6.436 1.00 65.00 181 GLY A CA 1
ATOM 1372 C C . GLY A 1 181 ? 3.639 21.668 5.498 1.00 65.00 181 GLY A C 1
ATOM 1373 O O . GLY A 1 181 ? 4.605 21.062 5.958 1.00 65.00 181 GLY A O 1
ATOM 1374 N N . ASP A 1 182 ? 3.479 21.892 4.193 1.00 67.12 182 ASP A N 1
ATOM 1375 C CA . ASP A 1 182 ? 4.180 21.169 3.117 1.00 67.12 182 ASP A CA 1
ATOM 1376 C C . ASP A 1 182 ? 5.721 21.264 3.141 1.00 67.12 182 ASP A C 1
ATOM 1378 O O . ASP A 1 182 ? 6.396 20.301 2.773 1.00 67.12 182 ASP A O 1
ATOM 1382 N N . ASP A 1 183 ? 6.298 22.383 3.595 1.00 60.31 183 ASP A N 1
ATOM 1383 C CA . ASP A 1 183 ? 7.754 22.601 3.539 1.00 60.31 183 ASP A CA 1
ATOM 1384 C C . ASP A 1 183 ? 8.517 21.858 4.650 1.00 60.31 183 ASP A C 1
ATOM 1386 O O . ASP A 1 183 ? 9.465 21.125 4.365 1.00 60.31 183 ASP A O 1
ATOM 1390 N N . LEU A 1 184 ? 8.079 21.975 5.912 1.00 62.53 184 LEU A N 1
ATOM 1391 C CA . LEU A 1 184 ? 8.646 21.205 7.036 1.00 62.53 184 LEU A CA 1
ATOM 1392 C C . LEU A 1 184 ? 8.416 19.702 6.846 1.00 62.53 184 LEU A C 1
ATOM 1394 O O . LEU A 1 184 ? 9.282 18.877 7.149 1.00 62.53 184 LEU A O 1
ATOM 1398 N N . TRP A 1 185 ? 7.250 19.362 6.300 1.00 68.75 185 TRP A N 1
ATOM 1399 C CA . TRP A 1 185 ? 6.873 18.007 5.942 1.00 68.75 185 TRP A CA 1
ATOM 1400 C C . TRP A 1 185 ? 7.838 17.400 4.916 1.00 68.75 185 TRP A C 1
ATOM 1402 O O . TRP A 1 185 ? 8.285 16.266 5.099 1.00 68.75 185 TRP A O 1
ATOM 1412 N N . ARG A 1 186 ? 8.222 18.154 3.874 1.00 68.31 186 ARG A N 1
ATOM 1413 C CA . ARG A 1 186 ? 9.098 17.651 2.804 1.00 68.31 186 ARG A CA 1
ATOM 1414 C C . ARG A 1 186 ? 10.489 17.318 3.332 1.00 68.31 186 ARG A C 1
ATOM 1416 O O . ARG A 1 186 ? 10.957 16.205 3.112 1.00 68.31 186 ARG A O 1
ATOM 1423 N N . SER A 1 187 ? 11.107 18.232 4.080 1.00 66.62 187 SER A N 1
ATOM 1424 C CA . SER A 1 187 ? 12.450 18.024 4.639 1.00 66.62 187 SER A CA 1
ATOM 1425 C C . SER A 1 187 ? 12.496 16.866 5.639 1.00 66.62 187 SER A C 1
ATOM 1427 O O . SER A 1 187 ? 13.446 16.087 5.646 1.00 66.62 187 SER A O 1
ATOM 1429 N N . SER A 1 188 ? 11.458 16.717 6.470 1.00 72.38 188 SER A N 1
ATOM 1430 C CA . SER A 1 188 ? 11.369 15.605 7.424 1.00 72.38 188 SER A CA 1
ATOM 1431 C C . SER A 1 188 ? 11.164 14.258 6.723 1.00 72.38 188 SER A C 1
ATOM 1433 O O . SER A 1 188 ? 11.794 13.268 7.099 1.00 72.38 188 SER A O 1
ATOM 1435 N N . SER A 1 189 ? 10.336 14.227 5.677 1.00 74.62 189 SER A N 1
ATOM 1436 C CA . SER A 1 189 ? 10.051 13.011 4.907 1.00 74.62 189 SER A CA 1
ATOM 1437 C C . SER A 1 189 ? 11.257 12.558 4.084 1.00 74.62 189 SER A C 1
ATOM 1439 O O . SER A 1 189 ? 11.547 11.366 4.035 1.00 74.62 189 SER A O 1
ATOM 1441 N N . GLU A 1 190 ? 11.998 13.498 3.493 1.00 76.56 190 GLU A N 1
ATOM 1442 C CA . GLU A 1 190 ? 13.245 13.231 2.769 1.00 76.56 190 GLU A CA 1
ATOM 1443 C C . GLU A 1 190 ? 14.344 12.710 3.703 1.00 76.56 190 GLU A C 1
ATOM 1445 O O . GLU A 1 190 ? 14.936 11.667 3.433 1.00 76.56 190 GLU A O 1
ATOM 1450 N N . GLY A 1 191 ? 14.563 13.368 4.848 1.00 76.81 191 GLY A N 1
ATOM 1451 C CA . GLY A 1 191 ? 15.534 12.906 5.844 1.00 76.81 191 GLY A CA 1
ATOM 1452 C C . GLY A 1 191 ? 15.211 11.506 6.375 1.00 76.81 191 GLY A C 1
ATOM 1453 O O . GLY A 1 191 ? 16.103 10.665 6.486 1.00 76.81 191 GLY A O 1
ATOM 1454 N N . ARG A 1 192 ? 13.925 11.216 6.633 1.00 82.38 192 ARG A N 1
ATOM 1455 C CA . ARG A 1 192 ? 13.466 9.865 6.991 1.00 82.38 192 ARG A CA 1
ATOM 1456 C C . ARG A 1 192 ? 13.734 8.865 5.872 1.00 82.38 192 ARG A C 1
ATOM 1458 O O . ARG A 1 192 ? 14.141 7.744 6.158 1.00 82.38 192 ARG A O 1
ATOM 1465 N N . ALA A 1 193 ? 13.489 9.254 4.624 1.00 79.25 193 ALA A N 1
ATOM 1466 C CA . ALA A 1 193 ? 13.664 8.374 3.482 1.00 79.25 193 ALA A CA 1
ATOM 1467 C C . ALA A 1 193 ? 15.110 7.950 3.279 1.00 79.25 193 ALA A C 1
ATOM 1469 O O . ALA A 1 193 ? 15.374 6.758 3.145 1.00 79.25 193 ALA A O 1
ATOM 1470 N N . ILE A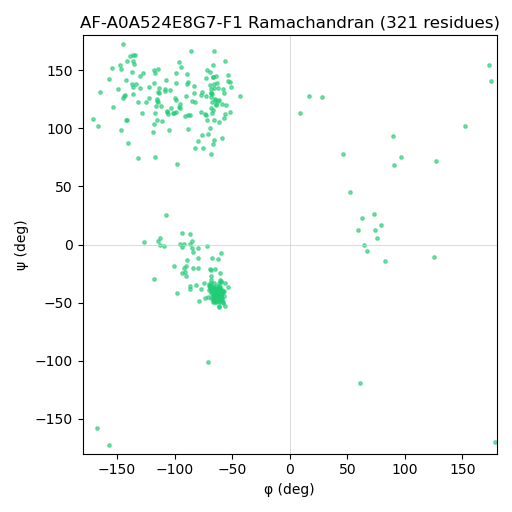 1 194 ? 16.028 8.912 3.339 1.00 82.56 194 ILE A N 1
ATOM 1471 C CA . ILE A 1 194 ? 17.463 8.654 3.250 1.00 82.56 194 ILE A CA 1
ATOM 1472 C C . ILE A 1 194 ? 17.904 7.757 4.407 1.00 82.56 194 ILE A C 1
ATOM 1474 O O . ILE A 1 194 ? 18.539 6.738 4.174 1.00 82.56 194 ILE A O 1
ATOM 1478 N N . ALA A 1 195 ? 17.510 8.075 5.645 1.00 83.31 195 ALA A N 1
ATOM 1479 C CA . ALA A 1 195 ? 17.879 7.258 6.800 1.00 83.31 195 ALA A CA 1
ATOM 1480 C C . ALA A 1 195 ? 17.377 5.810 6.675 1.00 83.31 195 ALA A C 1
ATOM 1482 O O . ALA A 1 195 ? 18.126 4.876 6.941 1.00 83.31 195 ALA A O 1
ATOM 1483 N N . LEU A 1 196 ? 16.126 5.613 6.246 1.00 84.00 196 LEU A N 1
ATOM 1484 C CA . LEU A 1 196 ? 15.551 4.280 6.072 1.00 84.00 196 LEU A CA 1
ATOM 1485 C C . LEU A 1 196 ? 16.249 3.500 4.949 1.00 84.00 196 LEU A C 1
ATOM 1487 O O . LEU A 1 196 ? 16.482 2.305 5.098 1.00 84.00 196 LEU A O 1
ATOM 1491 N N . ALA A 1 197 ? 16.590 4.174 3.849 1.00 81.69 197 ALA A N 1
ATOM 1492 C CA . ALA A 1 197 ? 17.293 3.575 2.720 1.00 81.69 197 ALA A CA 1
ATOM 1493 C C . ALA A 1 197 ? 18.719 3.155 3.094 1.00 81.69 197 ALA A C 1
ATOM 1495 O O . ALA A 1 197 ? 19.093 2.015 2.850 1.00 81.69 197 ALA A O 1
ATOM 1496 N N . GLU A 1 198 ? 19.481 4.030 3.751 1.00 82.25 198 GLU A N 1
ATOM 1497 C CA . GLU A 1 198 ? 20.845 3.731 4.208 1.00 82.25 198 GLU A CA 1
ATOM 1498 C C . GLU A 1 198 ? 20.866 2.587 5.228 1.00 82.25 198 GLU A C 1
ATOM 1500 O O . GLU A 1 198 ? 21.712 1.699 5.152 1.00 82.25 198 GLU A O 1
ATOM 1505 N N . LEU A 1 199 ? 19.904 2.554 6.158 1.00 83.62 199 LEU A N 1
ATOM 1506 C CA . LEU A 1 199 ? 19.771 1.445 7.106 1.00 83.62 199 LEU A CA 1
ATOM 1507 C C . LEU A 1 199 ? 19.433 0.131 6.397 1.00 83.62 199 LEU A C 1
ATOM 1509 O O . LEU A 1 199 ? 20.018 -0.898 6.725 1.00 83.62 199 LEU A O 1
ATOM 1513 N N . ALA A 1 200 ? 18.518 0.156 5.425 1.00 82.88 200 ALA A N 1
ATOM 1514 C CA . ALA A 1 200 ? 18.153 -1.028 4.652 1.00 82.88 200 ALA A CA 1
ATOM 1515 C C . ALA A 1 200 ? 19.323 -1.541 3.796 1.00 82.88 200 ALA A C 1
ATOM 1517 O O . ALA A 1 200 ? 19.589 -2.739 3.803 1.00 82.88 200 ALA A O 1
ATOM 1518 N N . ALA A 1 201 ? 20.046 -0.645 3.119 1.00 81.75 201 ALA A N 1
ATOM 1519 C CA . ALA A 1 201 ? 21.210 -0.977 2.299 1.00 81.75 201 ALA A CA 1
ATOM 1520 C C . ALA A 1 201 ? 22.399 -1.469 3.139 1.00 81.75 201 ALA A C 1
ATOM 1522 O O . ALA A 1 201 ? 23.096 -2.410 2.771 1.00 81.75 201 ALA A O 1
ATOM 1523 N N . TYR A 1 202 ? 22.635 -0.873 4.310 1.00 81.44 202 TYR A N 1
ATOM 1524 C CA . TYR A 1 202 ? 23.632 -1.402 5.235 1.00 81.44 202 TYR A CA 1
ATOM 1525 C C . TYR A 1 202 ? 23.201 -2.767 5.781 1.00 81.44 202 TYR A C 1
ATOM 1527 O O . TYR A 1 202 ? 24.000 -3.702 5.804 1.00 81.44 202 TYR A O 1
ATOM 1535 N N . GLY A 1 203 ? 21.933 -2.905 6.172 1.00 82.50 203 GLY A N 1
ATOM 1536 C CA . GLY A 1 203 ? 21.368 -4.147 6.692 1.00 82.50 203 GLY A CA 1
ATOM 1537 C C . GLY A 1 203 ? 21.432 -5.305 5.695 1.00 82.50 203 GLY A C 1
ATOM 1538 O O . GLY A 1 203 ? 21.718 -6.423 6.109 1.00 82.50 203 GLY A O 1
ATOM 1539 N N . SER A 1 204 ? 21.239 -5.048 4.397 1.00 79.06 204 SER A N 1
ATOM 1540 C CA . SER A 1 204 ? 21.347 -6.066 3.340 1.00 79.06 204 SER A CA 1
ATOM 1541 C C . SER A 1 204 ? 22.783 -6.558 3.114 1.00 79.06 204 SER A C 1
ATOM 1543 O O . SER A 1 204 ? 22.979 -7.664 2.617 1.00 79.06 204 SER A O 1
ATOM 1545 N N . SER A 1 205 ? 23.792 -5.778 3.522 1.00 80.88 205 SER A N 1
ATOM 1546 C CA . SER A 1 205 ? 25.204 -6.191 3.500 1.00 80.88 205 SER A CA 1
ATOM 1547 C C . SER A 1 205 ? 25.612 -7.092 4.677 1.00 80.88 205 SER A C 1
ATOM 1549 O O . SER A 1 205 ? 26.709 -7.658 4.675 1.00 80.88 205 SER A O 1
ATOM 1551 N N . LEU A 1 206 ? 24.757 -7.214 5.698 1.00 85.12 206 LEU A N 1
ATOM 1552 C CA . LEU A 1 206 ? 24.982 -8.065 6.866 1.00 85.12 206 LEU A CA 1
ATOM 1553 C C . LEU A 1 206 ? 24.508 -9.508 6.602 1.00 85.12 206 LEU A C 1
ATOM 1555 O O . LEU A 1 206 ? 23.794 -9.757 5.632 1.00 85.12 206 LEU A O 1
ATOM 1559 N N . PRO A 1 207 ? 24.889 -10.484 7.452 1.00 88.12 207 PRO A N 1
ATOM 1560 C CA . PRO A 1 207 ? 24.383 -11.848 7.330 1.00 88.12 207 PRO A CA 1
ATOM 1561 C C . PRO A 1 207 ? 22.848 -11.928 7.371 1.00 88.12 207 PRO A C 1
ATOM 1563 O O . PRO A 1 207 ? 22.170 -11.051 7.912 1.00 88.12 207 PRO A O 1
ATOM 1566 N N . GLU A 1 208 ? 22.311 -13.014 6.819 1.00 82.31 208 GLU A N 1
ATOM 1567 C CA . GLU A 1 208 ? 20.871 -13.263 6.728 1.00 82.31 208 GLU A CA 1
ATOM 1568 C C . GLU A 1 208 ? 20.161 -13.106 8.088 1.00 82.31 208 GLU A C 1
ATOM 1570 O O . GLU A 1 208 ? 20.688 -13.487 9.135 1.00 82.31 208 GLU A O 1
ATOM 1575 N N . GLY A 1 209 ? 18.971 -12.498 8.074 1.00 79.25 209 GLY A N 1
ATOM 1576 C CA . GLY A 1 209 ? 18.149 -12.245 9.262 1.00 79.25 209 GLY A CA 1
ATOM 1577 C C . GLY A 1 209 ? 18.507 -10.988 10.071 1.00 79.25 209 GLY A C 1
ATOM 1578 O O . GLY A 1 209 ? 17.692 -10.541 10.878 1.00 79.25 209 GLY A O 1
ATOM 1579 N N . HIS A 1 210 ? 19.668 -10.354 9.856 1.00 83.19 210 HIS A N 1
ATOM 1580 C CA . HIS A 1 210 ? 20.017 -9.121 10.583 1.00 83.19 210 HIS A CA 1
ATOM 1581 C C . HIS A 1 210 ? 19.123 -7.936 10.225 1.00 83.19 210 HIS A C 1
ATOM 1583 O O . HIS A 1 210 ? 18.797 -7.126 11.094 1.00 83.19 210 HIS A O 1
ATOM 1589 N N . ILE A 1 211 ? 18.731 -7.831 8.957 1.00 83.31 211 ILE A N 1
ATOM 1590 C CA . ILE A 1 211 ? 17.857 -6.758 8.499 1.00 83.31 211 ILE A CA 1
ATOM 1591 C C . ILE A 1 211 ? 16.467 -6.862 9.131 1.00 83.31 211 ILE A C 1
ATOM 1593 O O . ILE A 1 211 ? 15.971 -5.875 9.674 1.00 83.31 211 ILE A O 1
ATOM 1597 N N . ASP A 1 212 ? 15.899 -8.068 9.168 1.00 82.81 212 ASP A N 1
ATOM 1598 C CA . ASP A 1 212 ? 14.602 -8.327 9.790 1.00 82.81 212 ASP A CA 1
ATOM 1599 C C . ASP A 1 212 ? 14.667 -8.054 11.292 1.00 82.81 212 ASP A C 1
ATOM 1601 O O . ASP A 1 212 ? 13.822 -7.340 11.822 1.00 82.81 212 ASP A O 1
ATOM 1605 N N . ALA A 1 213 ? 15.722 -8.514 11.974 1.00 81.50 213 ALA A N 1
ATOM 1606 C CA . ALA A 1 213 ? 15.931 -8.237 13.395 1.00 81.50 213 ALA A CA 1
ATOM 1607 C C . ALA A 1 213 ? 16.069 -6.732 13.696 1.00 81.50 213 ALA A C 1
ATOM 1609 O O . ALA A 1 213 ? 15.553 -6.245 14.705 1.00 81.50 213 ALA A O 1
ATOM 1610 N N . MET A 1 214 ? 16.748 -5.980 12.825 1.00 85.56 214 MET A N 1
ATOM 1611 C CA . MET A 1 214 ? 16.894 -4.531 12.960 1.00 85.56 214 MET A CA 1
ATOM 1612 C C . MET A 1 214 ? 15.547 -3.816 12.805 1.00 85.56 214 MET A C 1
ATOM 1614 O O . MET A 1 214 ? 15.209 -2.968 13.635 1.00 85.56 214 MET A O 1
ATOM 1618 N N . PHE A 1 215 ? 14.774 -4.144 11.768 1.00 86.31 215 PHE A N 1
ATOM 1619 C CA . PHE A 1 215 ? 13.468 -3.527 11.537 1.00 86.31 215 PHE A CA 1
ATOM 1620 C C . PHE A 1 215 ? 12.432 -3.941 12.578 1.00 86.31 215 PHE A C 1
ATOM 1622 O O . PHE A 1 215 ? 11.654 -3.098 13.021 1.00 86.31 215 PHE A O 1
ATOM 1629 N N . GLU A 1 216 ? 12.479 -5.185 13.044 1.00 85.00 216 GLU A N 1
ATOM 1630 C CA . GLU A 1 216 ? 11.685 -5.669 14.171 1.00 85.00 216 GLU A CA 1
ATOM 1631 C C . GLU A 1 216 ? 11.963 -4.838 15.429 1.00 85.00 216 GLU A C 1
ATOM 1633 O O . GLU A 1 216 ? 11.041 -4.289 16.036 1.00 85.00 216 GLU A O 1
ATOM 1638 N N . HIS A 1 217 ? 13.238 -4.649 15.777 1.00 80.06 217 HIS A N 1
ATOM 1639 C CA . HIS A 1 217 ? 13.626 -3.826 16.920 1.00 80.06 217 HIS A CA 1
ATOM 1640 C C . HIS A 1 217 ? 13.203 -2.355 16.757 1.00 80.06 217 HIS A C 1
ATOM 1642 O O . HIS A 1 217 ? 12.690 -1.739 17.695 1.00 80.06 217 HIS A O 1
ATOM 1648 N N . ALA A 1 218 ? 13.376 -1.780 15.562 1.00 85.56 218 ALA A N 1
ATOM 1649 C CA . ALA A 1 218 ? 12.952 -0.413 15.270 1.00 85.56 218 ALA A CA 1
ATOM 1650 C C . ALA A 1 218 ? 11.427 -0.243 15.392 1.00 85.56 218 ALA A C 1
ATOM 1652 O O . ALA A 1 218 ? 10.961 0.749 15.964 1.00 85.56 218 ALA A O 1
ATOM 1653 N N . ALA A 1 219 ? 10.654 -1.226 14.920 1.00 88.25 219 ALA A N 1
ATOM 1654 C CA . ALA A 1 219 ? 9.202 -1.246 15.032 1.00 88.25 219 ALA A CA 1
ATOM 1655 C C . ALA A 1 219 ? 8.753 -1.338 16.497 1.00 88.25 219 ALA A C 1
ATOM 1657 O O . ALA A 1 219 ? 7.921 -0.539 16.932 1.00 88.25 219 ALA A O 1
ATOM 1658 N N . GLU A 1 220 ? 9.342 -2.245 17.285 1.00 83.00 220 GLU A N 1
ATOM 1659 C CA . GLU A 1 220 ? 9.073 -2.365 18.725 1.00 83.00 220 GLU A CA 1
ATOM 1660 C C . GLU A 1 220 ? 9.345 -1.044 19.458 1.00 83.00 220 GLU A C 1
ATOM 1662 O O . GLU A 1 220 ? 8.533 -0.586 20.266 1.00 83.00 220 GLU A O 1
ATOM 1667 N N . MET A 1 221 ? 10.461 -0.388 19.139 1.00 84.25 221 MET A N 1
ATOM 1668 C CA . MET A 1 221 ? 10.838 0.887 19.740 1.00 84.25 221 MET A CA 1
ATOM 1669 C C . MET A 1 221 ? 9.883 2.026 19.374 1.00 84.25 221 MET A C 1
ATOM 1671 O O . MET A 1 221 ? 9.510 2.803 20.258 1.00 84.25 221 MET A O 1
ATOM 1675 N N . LEU A 1 222 ? 9.453 2.123 18.112 1.00 87.38 222 LEU A N 1
ATOM 1676 C CA . LEU A 1 222 ? 8.453 3.109 17.686 1.00 87.38 222 LEU A CA 1
ATOM 1677 C C . LEU A 1 222 ? 7.109 2.883 18.374 1.00 87.38 222 LEU A C 1
ATOM 1679 O O . LEU A 1 222 ? 6.545 3.826 18.925 1.00 87.38 222 LEU A O 1
ATOM 1683 N N . ILE A 1 223 ? 6.627 1.641 18.401 1.00 88.69 223 ILE A N 1
ATOM 1684 C CA . ILE A 1 223 ? 5.364 1.283 19.054 1.00 88.69 223 ILE A CA 1
ATOM 1685 C C . ILE A 1 223 ? 5.428 1.592 20.549 1.00 88.69 223 ILE A C 1
ATOM 1687 O O . ILE A 1 223 ? 4.490 2.169 21.097 1.00 88.69 223 ILE A O 1
ATOM 1691 N N . ARG A 1 224 ? 6.550 1.288 21.210 1.00 83.88 224 ARG A N 1
ATOM 1692 C CA . ARG A 1 224 ? 6.763 1.630 22.621 1.00 83.88 224 ARG A CA 1
ATOM 1693 C C . ARG A 1 224 ? 6.704 3.138 22.859 1.00 83.88 224 ARG A C 1
ATOM 1695 O O . ARG A 1 224 ? 6.120 3.571 23.847 1.00 83.88 224 ARG A O 1
ATOM 1702 N N . LEU A 1 225 ? 7.306 3.938 21.976 1.00 85.31 225 LEU A N 1
ATOM 1703 C CA . LEU A 1 225 ? 7.292 5.399 22.078 1.00 85.31 225 LEU A CA 1
ATOM 1704 C C . LEU A 1 225 ? 5.894 5.978 21.830 1.00 85.31 225 LEU A C 1
ATOM 1706 O O . LEU A 1 225 ? 5.440 6.821 22.600 1.00 85.31 225 LEU A O 1
ATOM 1710 N N . TRP A 1 226 ? 5.199 5.521 20.790 1.00 88.69 226 TRP A N 1
ATOM 1711 C CA . TRP A 1 226 ? 3.853 5.993 20.448 1.00 88.69 226 TRP A CA 1
ATOM 1712 C C . TRP A 1 226 ? 2.796 5.542 21.458 1.00 88.69 226 TRP A C 1
ATOM 1714 O O . TRP A 1 226 ? 1.894 6.306 21.783 1.00 88.69 226 TRP A O 1
ATOM 1724 N N . GLY A 1 227 ? 2.941 4.332 21.999 1.00 85.25 227 GLY A N 1
ATOM 1725 C CA . GLY A 1 227 ? 2.066 3.764 23.022 1.00 85.25 227 GLY A CA 1
ATOM 1726 C C . GLY A 1 227 ? 2.418 4.166 24.457 1.00 85.25 227 GLY A C 1
ATOM 1727 O O . GLY A 1 227 ? 1.769 3.690 25.386 1.00 85.25 227 GLY A O 1
ATOM 1728 N N . ALA A 1 228 ? 3.421 5.028 24.679 1.00 82.69 228 ALA A N 1
ATOM 1729 C CA . ALA A 1 228 ? 3.909 5.376 26.020 1.00 82.69 228 ALA A CA 1
ATOM 1730 C C . ALA A 1 228 ? 2.843 6.025 26.922 1.00 82.69 228 ALA A C 1
ATOM 1732 O O . ALA A 1 228 ? 2.934 5.951 28.146 1.00 82.69 228 ALA A O 1
ATOM 1733 N N . ASN A 1 229 ? 1.824 6.654 26.331 1.00 81.75 229 ASN A N 1
ATOM 1734 C CA . ASN A 1 229 ? 0.693 7.240 27.054 1.00 81.75 229 ASN A CA 1
ATOM 1735 C C . ASN A 1 229 ? -0.452 6.242 27.326 1.00 81.75 229 ASN A C 1
ATOM 1737 O O . ASN A 1 229 ? -1.466 6.635 27.900 1.00 81.75 229 ASN A O 1
ATOM 1741 N N . GLY A 1 230 ? -0.316 4.980 26.904 1.00 82.06 230 GLY A N 1
ATOM 1742 C CA . GLY A 1 230 ? -1.334 3.944 27.069 1.00 82.06 230 GLY A CA 1
ATOM 1743 C C . GLY A 1 230 ? -2.549 4.078 26.141 1.00 82.06 230 GLY A C 1
ATOM 1744 O O . GLY A 1 230 ? -3.557 3.417 26.380 1.00 82.06 230 GLY A O 1
ATOM 1745 N N . SER A 1 231 ? -2.491 4.926 25.108 1.00 87.38 231 SER A N 1
ATOM 1746 C CA . SER A 1 231 ? -3.615 5.178 24.201 1.00 87.38 231 SER A CA 1
ATOM 1747 C C . SER A 1 231 ? -3.464 4.433 22.875 1.00 87.38 231 SER A C 1
ATOM 1749 O O . SER A 1 231 ? -2.619 4.770 22.046 1.00 87.38 231 SER A O 1
ATOM 1751 N N . SER A 1 232 ? -4.345 3.459 22.635 1.00 90.12 232 SER A N 1
ATOM 1752 C CA . SER A 1 232 ? -4.476 2.789 21.332 1.00 90.12 232 SER A CA 1
ATOM 1753 C C . SER A 1 232 ? -4.865 3.755 20.220 1.00 90.12 232 SER A C 1
ATOM 1755 O O . SER A 1 232 ? -4.404 3.621 19.091 1.00 90.12 232 SER A O 1
ATOM 1757 N N . GLU A 1 233 ? -5.692 4.752 20.539 1.00 88.00 233 GLU A N 1
ATOM 1758 C CA . GLU A 1 233 ? -6.085 5.795 19.593 1.00 88.00 233 GLU A CA 1
ATOM 1759 C C . GLU A 1 233 ? -4.878 6.635 19.168 1.00 88.00 233 GLU A C 1
ATOM 1761 O O . GLU A 1 233 ? -4.707 6.902 17.981 1.00 88.00 233 GLU A O 1
ATOM 1766 N N . GLU A 1 234 ? -4.012 7.011 20.114 1.00 85.69 234 GLU A N 1
ATOM 1767 C CA . GLU A 1 234 ? -2.762 7.699 19.786 1.00 85.69 234 GLU A CA 1
ATOM 1768 C C . GLU A 1 234 ? -1.882 6.828 18.893 1.00 85.69 234 GLU A C 1
ATOM 1770 O O . GLU A 1 234 ? -1.364 7.318 17.896 1.00 85.69 234 GLU A O 1
ATOM 1775 N N . LEU A 1 235 ? -1.744 5.540 19.213 1.00 89.56 235 LEU A N 1
ATOM 1776 C CA . LEU A 1 235 ? -0.906 4.621 18.449 1.00 89.56 235 LEU A CA 1
ATOM 1777 C C . LEU A 1 235 ? -1.363 4.508 16.983 1.00 89.56 235 LEU A C 1
ATOM 1779 O O . LEU A 1 235 ? -0.547 4.657 16.072 1.00 89.56 235 LEU A O 1
ATOM 1783 N N . VAL A 1 236 ? -2.668 4.324 16.751 1.00 91.88 236 VAL A N 1
ATOM 1784 C CA . VAL A 1 236 ? -3.255 4.297 15.399 1.00 91.88 236 VAL A CA 1
ATOM 1785 C C . VAL A 1 236 ? -3.080 5.645 14.701 1.00 91.88 236 VAL A C 1
ATOM 1787 O O . VAL A 1 236 ? -2.699 5.682 13.530 1.00 91.88 236 VAL A O 1
ATOM 1790 N N . ARG A 1 237 ? -3.286 6.762 15.411 1.00 90.50 237 ARG A N 1
ATOM 1791 C CA . ARG A 1 237 ? -3.117 8.106 14.842 1.00 90.50 237 ARG A CA 1
ATOM 1792 C C . ARG A 1 237 ? -1.672 8.375 14.428 1.00 90.50 237 ARG A C 1
ATOM 1794 O O . ARG A 1 237 ? -1.443 8.879 13.335 1.00 90.50 237 ARG A O 1
ATOM 1801 N N . ARG A 1 238 ? -0.688 7.985 15.242 1.00 90.25 238 ARG A N 1
ATOM 1802 C CA . ARG A 1 238 ? 0.744 8.130 14.925 1.00 90.25 238 ARG A CA 1
ATOM 1803 C C . ARG A 1 238 ? 1.161 7.299 13.726 1.00 90.25 238 ARG A C 1
ATOM 1805 O O . ARG A 1 238 ? 1.927 7.772 12.888 1.00 90.25 238 ARG A O 1
ATOM 1812 N N . PHE A 1 239 ? 0.619 6.093 13.601 1.00 93.00 239 PHE A N 1
ATOM 1813 C CA . PHE A 1 239 ? 0.818 5.303 12.397 1.00 93.00 239 PHE A CA 1
ATOM 1814 C C . PHE A 1 239 ? 0.175 5.966 11.175 1.00 93.00 239 PHE A C 1
ATOM 1816 O O . PHE A 1 239 ? 0.835 6.131 10.154 1.00 93.00 239 PHE A O 1
ATOM 1823 N N . ALA A 1 240 ? -1.062 6.453 11.280 1.00 91.00 240 ALA A N 1
ATOM 1824 C CA . ALA A 1 240 ? -1.695 7.217 10.208 1.00 91.00 240 ALA A CA 1
ATOM 1825 C C . ALA A 1 240 ? -0.868 8.455 9.804 1.00 91.00 240 ALA A C 1
ATOM 1827 O O . ALA A 1 240 ? -0.710 8.732 8.614 1.00 91.00 240 ALA A O 1
ATOM 1828 N N . GLU A 1 241 ? -0.279 9.167 10.769 1.00 88.75 241 GLU A N 1
ATOM 1829 C CA . GLU A 1 241 ? 0.632 10.290 10.524 1.00 88.75 241 GLU A CA 1
ATOM 1830 C C . GLU A 1 241 ? 1.914 9.856 9.781 1.00 88.75 241 GLU A C 1
ATOM 1832 O O . GLU A 1 241 ? 2.361 10.537 8.849 1.00 88.75 241 GLU A O 1
ATOM 1837 N N . LEU A 1 242 ? 2.497 8.703 10.135 1.00 89.81 242 LEU A N 1
ATOM 1838 C CA . LEU A 1 242 ? 3.655 8.120 9.438 1.00 89.81 242 LEU A CA 1
ATOM 1839 C C . LEU A 1 242 ? 3.346 7.856 7.953 1.00 89.81 242 LEU A C 1
ATOM 1841 O O . LEU A 1 242 ? 4.163 8.132 7.067 1.00 89.81 242 LEU A O 1
ATOM 1845 N N . ILE A 1 243 ? 2.153 7.341 7.680 1.00 90.81 243 ILE A N 1
ATOM 1846 C CA . ILE A 1 243 ? 1.713 6.983 6.331 1.00 90.81 243 ILE A CA 1
ATOM 1847 C C . ILE A 1 243 ? 1.404 8.233 5.518 1.00 90.81 243 ILE A C 1
ATOM 1849 O O . ILE A 1 243 ? 1.902 8.372 4.402 1.00 90.81 243 ILE A O 1
ATOM 1853 N N . GLN A 1 244 ? 0.670 9.191 6.088 1.00 88.94 244 GLN A N 1
ATOM 1854 C CA . GLN A 1 244 ? 0.425 10.480 5.438 1.00 88.94 244 GLN A CA 1
ATOM 1855 C C . GLN A 1 244 ? 1.728 11.234 5.144 1.00 88.94 244 GLN A C 1
ATOM 1857 O O . GLN A 1 244 ? 1.831 11.923 4.132 1.00 88.94 244 GLN A O 1
ATOM 1862 N N . SER A 1 245 ? 2.762 11.066 5.974 1.00 85.75 245 SER A N 1
ATOM 1863 C CA . SER A 1 245 ? 4.095 11.624 5.703 1.00 85.75 245 SER A CA 1
ATOM 1864 C C . SER A 1 245 ? 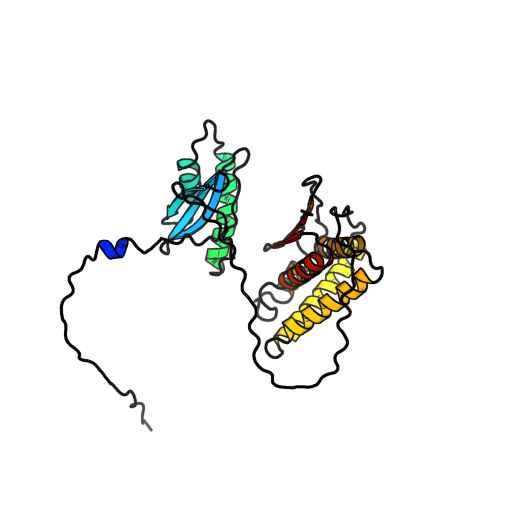4.870 10.931 4.585 1.00 85.75 245 SER A C 1
ATOM 1866 O O . SER A 1 245 ? 5.940 11.382 4.203 1.00 85.75 245 SER A O 1
ATOM 1868 N N . CYS A 1 246 ? 4.321 9.888 3.966 1.00 85.25 246 CYS A N 1
ATOM 1869 C CA . CYS A 1 246 ? 4.902 9.339 2.747 1.00 85.25 246 CYS A CA 1
ATOM 1870 C C . CYS A 1 246 ? 4.543 10.150 1.492 1.00 85.25 246 CYS A C 1
ATOM 1872 O O . CYS A 1 246 ? 5.246 10.017 0.496 1.00 85.25 246 CYS A O 1
ATOM 1874 N N . SER A 1 247 ? 3.485 10.974 1.490 1.00 86.38 247 SER A N 1
ATOM 1875 C CA . SER A 1 247 ? 3.072 11.752 0.308 1.00 86.38 247 SER A CA 1
ATOM 1876 C C . SER A 1 247 ? 2.409 13.099 0.637 1.00 86.38 247 SER A C 1
ATOM 1878 O O . SER A 1 247 ? 1.478 13.150 1.441 1.00 86.38 247 SER A O 1
ATOM 1880 N N . THR A 1 248 ? 2.805 14.185 -0.049 1.00 81.94 248 THR A N 1
ATOM 1881 C CA . THR A 1 248 ? 2.104 15.491 0.013 1.00 81.94 248 THR A CA 1
ATOM 1882 C C . THR A 1 248 ? 0.696 15.411 -0.570 1.00 81.94 248 THR A C 1
ATOM 1884 O O . THR A 1 248 ? -0.157 16.258 -0.308 1.00 81.94 248 THR A O 1
ATOM 1887 N N . GLU A 1 249 ? 0.466 14.396 -1.398 1.00 84.00 249 GLU A N 1
ATOM 1888 C CA . GLU A 1 249 ? -0.771 14.150 -2.129 1.00 84.00 249 GLU A CA 1
ATOM 1889 C C . GLU A 1 249 ? -1.704 13.211 -1.359 1.00 84.00 249 GLU A C 1
ATOM 1891 O O . GLU A 1 249 ? -2.685 12.743 -1.929 1.00 84.00 249 GLU A O 1
ATOM 1896 N N . SER A 1 250 ? -1.401 12.912 -0.088 1.00 84.19 250 SER A N 1
ATOM 1897 C CA . SER A 1 250 ? -2.219 12.023 0.736 1.00 84.19 250 SER A CA 1
ATOM 1898 C C . SER A 1 250 ? -3.659 12.525 0.841 1.00 84.19 250 SER A C 1
ATOM 1900 O O . SER A 1 250 ? -3.913 13.692 1.156 1.00 84.19 250 SER A O 1
ATOM 1902 N N . GLN A 1 251 ? -4.600 11.621 0.594 1.00 83.81 251 GLN A N 1
ATOM 1903 C CA . GLN A 1 251 ? -6.034 11.859 0.675 1.00 83.81 251 GLN A CA 1
ATOM 1904 C C . GLN A 1 251 ? -6.652 10.965 1.742 1.00 83.81 251 GLN A C 1
ATOM 1906 O O . GLN A 1 251 ? -6.192 9.851 1.986 1.00 83.81 251 GLN A O 1
ATOM 1911 N N . LEU A 1 252 ? -7.725 11.466 2.346 1.00 85.19 252 LEU A N 1
ATOM 1912 C CA . LEU A 1 252 ? -8.536 10.749 3.322 1.00 85.19 252 LEU A CA 1
ATOM 1913 C C . LEU A 1 252 ? -9.945 10.584 2.740 1.00 85.19 252 LEU A C 1
ATOM 1915 O O . LEU A 1 252 ? -10.843 11.373 3.064 1.00 85.19 252 LEU A O 1
ATOM 1919 N N . PRO A 1 253 ? -10.144 9.672 1.769 1.00 76.50 253 PRO A N 1
ATOM 1920 C CA . PRO A 1 253 ? -11.467 9.449 1.213 1.00 76.50 253 PRO A CA 1
ATOM 1921 C C . PRO A 1 253 ? -12.410 8.953 2.309 1.00 76.50 253 PRO A C 1
ATOM 1923 O O . PRO A 1 253 ? -12.091 8.047 3.073 1.00 76.50 253 PRO A O 1
ATOM 1926 N N . LYS A 1 254 ? -13.614 9.528 2.354 1.00 70.81 254 LYS A N 1
ATOM 1927 C CA . LYS A 1 254 ? -14.674 9.065 3.253 1.00 70.81 254 LYS A CA 1
ATOM 1928 C C . LYS A 1 254 ? -15.188 7.722 2.757 1.00 70.81 254 LYS A C 1
ATOM 1930 O O . LYS A 1 254 ? -16.039 7.682 1.867 1.00 70.81 254 LYS A O 1
ATOM 1935 N N . THR A 1 255 ? -14.661 6.633 3.300 1.00 65.56 255 THR A N 1
ATOM 1936 C CA . THR A 1 255 ? -15.007 5.291 2.838 1.00 65.56 255 THR A CA 1
ATOM 1937 C C . THR A 1 255 ? -16.188 4.694 3.603 1.00 65.56 255 THR A C 1
ATOM 1939 O O . THR A 1 255 ? -16.917 3.897 3.024 1.00 65.56 255 THR A O 1
ATOM 1942 N N . GLY A 1 256 ? -16.515 5.096 4.828 1.00 66.06 256 GLY A N 1
ATOM 1943 C CA . GLY A 1 256 ? -17.689 4.588 5.556 1.00 66.06 256 GLY A CA 1
ATOM 1944 C C . GLY A 1 256 ? -17.799 5.198 6.948 1.00 66.06 256 GLY A C 1
ATOM 1945 O O . GLY A 1 256 ? -17.096 6.155 7.243 1.00 66.06 256 GLY A O 1
ATOM 1946 N N . THR A 1 257 ? -18.692 4.677 7.791 1.00 68.25 257 THR A N 1
ATOM 1947 C CA . THR A 1 257 ? -18.790 5.079 9.211 1.00 68.25 257 THR A CA 1
ATOM 1948 C C . THR A 1 257 ? -17.907 4.235 10.131 1.00 68.25 257 THR A C 1
ATOM 1950 O O . THR A 1 257 ? -17.648 4.634 11.257 1.00 68.25 257 THR A O 1
ATOM 1953 N N . ASP A 1 258 ? -17.477 3.069 9.659 1.00 76.56 258 ASP A N 1
ATOM 1954 C CA . ASP A 1 258 ? -16.734 2.023 10.373 1.00 76.56 258 ASP A CA 1
ATOM 1955 C C . ASP A 1 258 ? -15.309 1.822 9.830 1.00 76.56 258 ASP A C 1
ATOM 1957 O O . ASP A 1 258 ? -14.578 0.936 10.275 1.00 76.56 258 ASP A O 1
ATOM 1961 N N . ARG A 1 259 ? -14.917 2.638 8.850 1.00 83.81 259 ARG A N 1
ATOM 1962 C CA . ARG A 1 259 ? -13.623 2.554 8.185 1.00 83.81 259 ARG A CA 1
ATOM 1963 C C . ARG A 1 259 ? -13.066 3.927 7.870 1.00 83.81 259 ARG A C 1
ATOM 1965 O O . ARG A 1 259 ? -13.795 4.811 7.424 1.00 83.81 259 ARG A O 1
ATOM 1972 N N . GLU A 1 260 ? -11.758 4.041 8.035 1.00 85.81 260 GLU A N 1
ATOM 1973 C CA . GLU A 1 260 ? -10.972 5.176 7.566 1.00 85.81 260 GLU A CA 1
ATOM 1974 C C . GLU A 1 260 ? -9.975 4.684 6.523 1.00 85.81 260 GLU A C 1
ATOM 1976 O O . GLU A 1 260 ? -9.507 3.542 6.560 1.00 85.81 260 GLU A O 1
ATOM 1981 N N . THR A 1 261 ? -9.659 5.530 5.550 1.00 85.81 261 THR A N 1
ATOM 1982 C CA . THR A 1 261 ? -8.741 5.165 4.472 1.00 85.81 261 THR A CA 1
ATOM 1983 C C . THR A 1 261 ? -7.777 6.302 4.204 1.00 85.81 261 THR A C 1
ATOM 1985 O O . THR A 1 261 ? -8.179 7.458 4.129 1.00 85.81 261 THR A O 1
ATOM 1988 N N . ILE A 1 262 ? -6.501 5.960 4.047 1.00 86.19 262 ILE A N 1
ATOM 1989 C CA . ILE A 1 262 ? -5.446 6.866 3.606 1.00 86.19 262 ILE A CA 1
ATOM 1990 C C . ILE A 1 262 ? -5.010 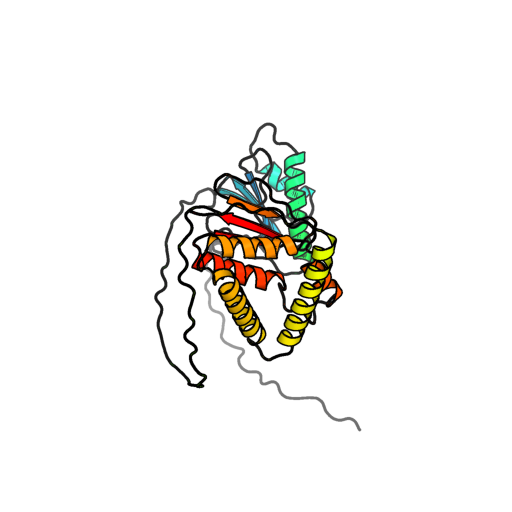6.405 2.224 1.00 86.19 262 ILE A C 1
ATOM 1992 O O . ILE A 1 262 ? -4.510 5.294 2.072 1.00 86.19 262 ILE A O 1
ATOM 1996 N N . GLU A 1 263 ? -5.164 7.259 1.223 1.00 85.50 263 GLU A N 1
ATOM 1997 C CA . GLU A 1 263 ? -4.610 7.035 -0.109 1.00 85.50 263 GLU A CA 1
ATOM 1998 C C . GLU A 1 263 ? -3.412 7.955 -0.291 1.00 85.50 263 GLU A C 1
ATOM 2000 O O . GLU A 1 263 ? -3.559 9.175 -0.351 1.00 85.50 263 GLU A O 1
ATOM 2005 N N . THR A 1 264 ? -2.212 7.388 -0.372 1.00 82.44 264 THR A N 1
ATOM 2006 C CA . THR A 1 264 ? -1.033 8.159 -0.767 1.00 82.44 264 THR A CA 1
ATOM 2007 C C . THR A 1 264 ? -0.994 8.233 -2.293 1.00 82.44 264 THR A C 1
ATOM 2009 O O . THR A 1 264 ? -1.146 7.217 -2.970 1.00 82.44 264 THR A O 1
ATOM 2012 N N . GLY A 1 265 ? -0.828 9.440 -2.845 1.00 80.19 265 GLY A N 1
ATOM 2013 C CA . GLY A 1 265 ? -0.649 9.634 -4.285 1.00 80.19 265 GLY A CA 1
ATOM 2014 C C . GLY A 1 265 ? 0.726 9.128 -4.718 1.00 80.19 265 GLY A C 1
ATOM 2015 O O . GLY A 1 265 ? 0.965 7.927 -4.846 1.00 80.19 265 GLY A O 1
ATOM 2016 N N . THR A 1 266 ? 1.664 10.050 -4.907 1.00 84.62 266 THR A N 1
ATOM 2017 C CA . THR A 1 266 ? 3.075 9.710 -5.111 1.00 84.62 266 THR A CA 1
ATOM 2018 C C . THR A 1 266 ? 3.786 9.575 -3.764 1.00 84.62 266 THR A C 1
ATOM 2020 O O . THR A 1 266 ? 3.967 10.560 -3.047 1.00 84.62 266 THR A O 1
ATOM 2023 N N . CYS A 1 267 ? 4.192 8.359 -3.407 1.00 86.12 267 CYS A N 1
ATOM 2024 C CA . CYS A 1 267 ? 4.999 8.059 -2.233 1.00 86.12 267 CYS A CA 1
ATOM 2025 C C . CYS A 1 267 ? 6.433 8.547 -2.453 1.00 86.12 267 CYS A C 1
ATOM 2027 O O . CYS A 1 267 ? 7.215 7.970 -3.212 1.00 86.12 267 CYS A O 1
ATOM 2029 N N . GLN A 1 268 ? 6.774 9.623 -1.754 1.00 84.69 268 GLN A N 1
ATOM 2030 C CA . GLN A 1 268 ? 8.083 10.250 -1.799 1.00 84.69 268 GLN A CA 1
ATOM 2031 C C . GLN A 1 268 ? 9.167 9.332 -1.226 1.00 84.69 268 GLN A C 1
ATOM 2033 O O . GLN A 1 268 ? 10.276 9.321 -1.743 1.00 84.69 268 GLN A O 1
ATOM 2038 N N . LEU A 1 269 ? 8.833 8.516 -0.222 1.00 84.75 269 LEU A N 1
ATOM 2039 C CA . LEU A 1 269 ? 9.748 7.527 0.351 1.00 84.75 269 LEU A CA 1
ATOM 2040 C C . LEU A 1 269 ? 10.182 6.493 -0.698 1.00 84.75 269 LEU A C 1
ATOM 2042 O O . LEU A 1 269 ? 11.371 6.267 -0.897 1.00 84.75 269 LEU A O 1
ATOM 2046 N N . LEU A 1 270 ? 9.211 5.920 -1.414 1.00 84.25 270 LEU A N 1
ATOM 2047 C CA . L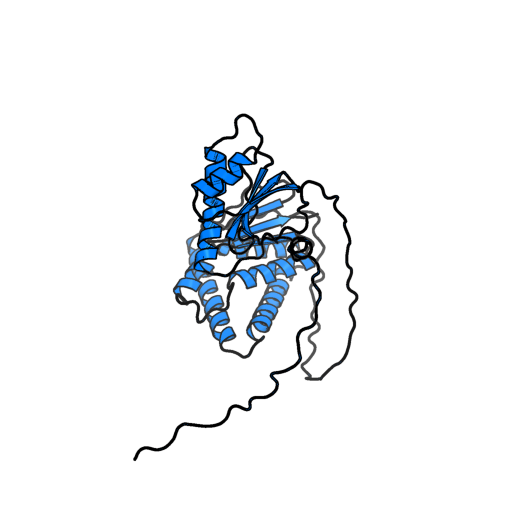EU A 1 270 ? 9.459 4.950 -2.480 1.00 84.25 270 LEU A CA 1
ATOM 2048 C C . LEU A 1 270 ? 10.215 5.582 -3.654 1.00 84.25 270 LEU A C 1
ATOM 2050 O O . LEU A 1 270 ? 11.085 4.947 -4.241 1.00 84.25 270 LEU A O 1
ATOM 2054 N N . LYS A 1 271 ? 9.895 6.836 -3.990 1.00 84.69 271 LYS A N 1
ATOM 2055 C CA . LYS A 1 271 ? 10.611 7.589 -5.021 1.00 84.69 271 LYS A CA 1
ATOM 2056 C C . LYS A 1 271 ? 12.084 7.774 -4.648 1.00 84.69 271 LYS A C 1
ATOM 2058 O O . LYS A 1 271 ? 12.944 7.375 -5.418 1.00 84.69 271 LYS A O 1
ATOM 2063 N N . THR A 1 272 ? 12.362 8.302 -3.456 1.00 83.25 272 THR A N 1
ATOM 2064 C CA . THR A 1 272 ? 13.732 8.510 -2.972 1.00 83.25 272 THR A CA 1
ATOM 2065 C C . THR A 1 272 ? 14.515 7.199 -2.909 1.00 83.25 272 THR A C 1
ATOM 2067 O O . THR A 1 272 ? 15.676 7.176 -3.291 1.00 83.25 272 THR A O 1
ATOM 2070 N N . MET A 1 273 ? 13.888 6.093 -2.500 1.00 81.81 273 MET A N 1
ATOM 2071 C CA . MET A 1 273 ? 14.549 4.783 -2.496 1.00 81.81 273 MET A CA 1
ATOM 2072 C C . MET A 1 273 ? 14.953 4.306 -3.892 1.00 81.81 273 MET A C 1
ATOM 2074 O O . MET A 1 273 ? 16.062 3.817 -4.060 1.00 81.81 273 MET A O 1
ATOM 2078 N N . ARG A 1 274 ? 14.107 4.509 -4.907 1.00 83.50 274 ARG A N 1
ATOM 2079 C CA . ARG A 1 274 ? 14.472 4.206 -6.302 1.00 83.50 274 ARG A CA 1
ATOM 2080 C C . ARG A 1 274 ? 15.547 5.124 -6.858 1.00 83.50 274 ARG A C 1
ATOM 2082 O O . ARG A 1 274 ? 16.327 4.697 -7.695 1.00 83.50 274 ARG A O 1
ATOM 2089 N N . ASP A 1 275 ? 15.564 6.380 -6.425 1.00 85.38 275 ASP A N 1
ATOM 2090 C CA . ASP A 1 275 ? 16.604 7.322 -6.836 1.00 85.38 275 ASP A CA 1
ATOM 2091 C C . ASP A 1 275 ? 17.971 6.930 -6.231 1.00 85.38 275 ASP A C 1
ATOM 2093 O O . ASP A 1 275 ? 19.005 7.175 -6.850 1.00 85.38 275 ASP A O 1
ATOM 2097 N N . LEU A 1 276 ? 17.976 6.309 -5.042 1.00 81.94 276 LEU A N 1
ATOM 2098 C CA . LEU A 1 276 ? 19.179 5.812 -4.361 1.00 81.94 276 LEU A CA 1
ATOM 2099 C C . LEU A 1 276 ? 19.653 4.448 -4.880 1.00 81.94 276 LEU A C 1
ATOM 2101 O O . LEU A 1 276 ? 20.857 4.212 -4.936 1.00 81.94 276 LEU A O 1
ATOM 2105 N N . ASP A 1 277 ? 18.728 3.571 -5.266 1.00 82.88 277 ASP A N 1
ATOM 2106 C CA . ASP A 1 277 ? 19.020 2.238 -5.796 1.00 82.88 277 ASP A CA 1
ATOM 2107 C C . ASP A 1 277 ? 18.219 1.965 -7.084 1.00 82.88 277 ASP A C 1
ATOM 2109 O O . ASP A 1 277 ? 17.215 1.245 -7.072 1.00 82.88 277 ASP A O 1
ATOM 2113 N N . PRO A 1 278 ? 18.616 2.585 -8.210 1.00 83.06 278 PRO A N 1
ATOM 2114 C CA . PRO A 1 278 ? 17.880 2.486 -9.469 1.00 83.06 278 PRO A CA 1
ATOM 2115 C C . PRO A 1 278 ? 17.927 1.083 -10.084 1.00 83.06 278 PRO A C 1
ATOM 2117 O O . PRO A 1 278 ? 16.995 0.704 -10.794 1.00 83.06 278 PRO A O 1
ATOM 2120 N N . GLU A 1 279 ? 18.986 0.324 -9.799 1.00 84.62 279 GLU A N 1
ATOM 2121 C CA . GLU A 1 279 ? 19.183 -1.042 -10.297 1.00 84.62 279 GLU A CA 1
ATOM 2122 C C . GLU A 1 279 ? 18.563 -2.101 -9.364 1.00 84.62 279 GLU A C 1
ATOM 2124 O O . GLU A 1 279 ? 18.367 -3.242 -9.779 1.00 84.62 279 GLU A O 1
ATOM 2129 N N . GLY A 1 280 ? 18.187 -1.726 -8.132 1.00 81.50 280 GLY A N 1
ATOM 2130 C CA . GLY A 1 280 ? 17.565 -2.630 -7.158 1.00 81.50 280 GLY A CA 1
ATOM 2131 C C . GLY A 1 280 ? 18.541 -3.636 -6.543 1.00 81.50 280 GLY A C 1
ATOM 2132 O O . GLY A 1 280 ? 18.130 -4.739 -6.184 1.00 81.50 280 GLY A O 1
ATOM 2133 N N . GLU A 1 281 ? 19.831 -3.299 -6.488 1.00 82.69 281 GLU A N 1
ATOM 2134 C CA . GLU A 1 281 ? 20.894 -4.191 -6.008 1.00 82.69 281 GLU A CA 1
ATOM 2135 C C . GLU A 1 281 ? 21.208 -3.995 -4.519 1.00 82.69 281 GLU A C 1
ATOM 2137 O O . GLU A 1 281 ? 21.738 -4.898 -3.871 1.00 82.69 281 GLU A O 1
ATOM 2142 N N . LEU A 1 282 ? 20.914 -2.813 -3.975 1.00 79.88 282 LEU A N 1
ATOM 2143 C CA . LEU A 1 282 ? 21.299 -2.412 -2.621 1.00 79.88 282 LEU A CA 1
ATOM 2144 C C . LEU A 1 282 ? 20.159 -2.615 -1.625 1.00 79.88 282 LEU A C 1
ATOM 2146 O O . LEU A 1 282 ? 20.380 -3.053 -0.493 1.00 79.88 282 LEU A O 1
ATOM 2150 N N . LEU A 1 283 ? 18.939 -2.269 -2.028 1.00 79.81 283 LEU A N 1
ATOM 2151 C CA . LEU A 1 283 ? 17.762 -2.312 -1.182 1.00 79.81 283 LEU A CA 1
ATOM 2152 C C . LEU A 1 283 ? 17.093 -3.686 -1.261 1.00 79.81 283 LEU A C 1
ATOM 2154 O O . LEU A 1 283 ? 16.932 -4.246 -2.346 1.00 79.81 283 LEU A O 1
ATOM 2158 N N . PRO A 1 284 ? 16.633 -4.231 -0.126 1.00 76.44 284 PRO A N 1
ATOM 2159 C CA . PRO A 1 284 ? 15.934 -5.500 -0.141 1.00 76.44 284 PRO A CA 1
ATOM 2160 C C . PRO A 1 284 ? 14.586 -5.384 -0.866 1.00 76.44 284 PRO A C 1
ATOM 2162 O O . PRO A 1 284 ? 13.958 -4.314 -0.867 1.00 76.44 284 PRO A O 1
ATOM 2165 N N . PRO A 1 285 ? 14.085 -6.499 -1.422 1.00 73.38 285 PRO A N 1
ATOM 2166 C CA . PRO A 1 285 ? 12.781 -6.535 -2.064 1.00 73.38 285 PRO A CA 1
ATOM 2167 C C . PRO A 1 285 ? 11.673 -6.014 -1.141 1.00 73.38 285 PRO A C 1
ATOM 2169 O O . PRO A 1 285 ? 11.709 -6.212 0.071 1.00 73.38 285 PRO A O 1
ATOM 2172 N N . ALA A 1 286 ? 10.669 -5.359 -1.725 1.00 75.94 286 ALA A N 1
ATOM 2173 C CA . ALA A 1 286 ? 9.498 -4.807 -1.032 1.00 75.94 286 ALA A CA 1
ATOM 2174 C C . ALA A 1 286 ? 9.759 -3.664 -0.024 1.00 75.94 286 ALA A C 1
ATOM 2176 O O . ALA A 1 286 ? 8.796 -3.106 0.507 1.00 75.94 286 ALA A O 1
ATOM 2177 N N . TYR A 1 287 ? 11.001 -3.223 0.202 1.00 76.06 287 TYR A N 1
ATOM 2178 C CA . TYR A 1 287 ? 11.257 -2.001 0.975 1.00 76.06 287 TYR A CA 1
ATOM 2179 C C . TYR A 1 287 ? 10.877 -0.746 0.173 1.00 76.06 287 TYR A C 1
ATOM 2181 O O . TYR A 1 287 ? 11.020 -0.717 -1.051 1.00 76.06 287 TYR A O 1
ATOM 2189 N N . PRO A 1 288 ? 10.323 0.297 0.823 1.00 78.44 288 PRO A N 1
ATOM 2190 C CA . PRO A 1 288 ? 10.099 0.477 2.268 1.00 78.44 288 PRO A CA 1
ATOM 2191 C C . PRO A 1 288 ? 8.802 -0.163 2.790 1.00 78.44 288 PRO A C 1
ATOM 2193 O O . PRO A 1 288 ? 8.517 -0.108 3.984 1.00 78.44 288 PRO A O 1
ATOM 2196 N N . CYS A 1 289 ? 7.967 -0.682 1.895 1.00 83.81 289 CYS A N 1
ATOM 2197 C CA . CYS A 1 289 ? 6.594 -1.082 2.175 1.00 83.81 289 CYS A CA 1
ATOM 2198 C C . CYS A 1 289 ? 6.490 -2.205 3.210 1.00 83.81 289 CYS A C 1
ATOM 2200 O O . CYS A 1 289 ? 5.664 -2.091 4.114 1.00 83.81 289 CYS A O 1
ATOM 2202 N N . ALA A 1 290 ? 7.392 -3.186 3.149 1.00 83.94 290 ALA A N 1
ATOM 2203 C CA . ALA A 1 290 ? 7.479 -4.275 4.121 1.00 83.94 290 ALA A CA 1
ATOM 2204 C C . ALA A 1 290 ? 7.580 -3.768 5.575 1.00 83.94 290 ALA A C 1
ATOM 2206 O O . ALA A 1 290 ? 6.960 -4.316 6.484 1.00 83.94 290 ALA A O 1
ATOM 2207 N N . TYR A 1 291 ? 8.288 -2.657 5.805 1.00 87.50 291 TYR A N 1
ATOM 2208 C CA . TYR A 1 291 ? 8.391 -2.066 7.140 1.00 87.50 291 TYR A CA 1
ATOM 2209 C C . TYR A 1 291 ? 7.068 -1.451 7.626 1.00 87.50 291 TYR A C 1
ATOM 2211 O O . TYR A 1 291 ? 6.716 -1.552 8.802 1.00 87.50 291 TYR A O 1
ATOM 2219 N N . HIS A 1 292 ? 6.304 -0.820 6.731 1.00 90.44 292 HIS A N 1
ATOM 2220 C CA . HIS A 1 292 ? 4.979 -0.297 7.078 1.00 90.44 292 HIS A CA 1
ATOM 2221 C C . HIS A 1 292 ? 3.960 -1.415 7.313 1.00 90.44 292 HIS A C 1
ATOM 2223 O O . HIS A 1 292 ? 3.095 -1.261 8.172 1.00 90.44 292 HIS A O 1
ATOM 2229 N N . GLU A 1 293 ? 4.068 -2.523 6.580 1.00 90.62 293 GLU A N 1
ATOM 2230 C CA . GLU A 1 293 ? 3.254 -3.727 6.775 1.00 90.62 293 GLU A CA 1
ATOM 2231 C C . GLU A 1 293 ? 3.538 -4.369 8.141 1.00 90.62 293 GLU A C 1
ATOM 2233 O O . GLU A 1 293 ? 2.601 -4.648 8.888 1.00 90.62 293 GLU A O 1
ATOM 2238 N N . LEU A 1 294 ? 4.813 -4.475 8.532 1.00 90.69 294 LEU A N 1
ATOM 2239 C CA . LEU A 1 294 ? 5.215 -4.942 9.863 1.00 90.69 294 LEU A CA 1
ATOM 2240 C C . LEU A 1 294 ? 4.633 -4.070 10.988 1.00 90.69 294 LEU A C 1
ATOM 2242 O O . LEU A 1 294 ? 4.094 -4.578 11.974 1.00 90.69 294 LEU A O 1
ATOM 2246 N N . LEU A 1 295 ? 4.723 -2.743 10.845 1.00 93.56 295 LEU A N 1
ATOM 2247 C CA . LEU A 1 295 ? 4.130 -1.805 11.800 1.00 93.56 295 LEU A CA 1
ATOM 2248 C C . LEU A 1 295 ? 2.605 -1.950 11.864 1.00 93.56 295 LEU A C 1
ATOM 2250 O O . LEU A 1 295 ? 2.050 -1.982 12.962 1.00 93.56 295 LEU A O 1
ATOM 2254 N N . ALA A 1 296 ? 1.937 -2.056 10.712 1.00 93.69 296 ALA A N 1
ATOM 2255 C CA . ALA A 1 296 ? 0.491 -2.242 10.634 1.00 93.69 296 ALA A CA 1
ATOM 2256 C C . ALA A 1 296 ? 0.055 -3.508 11.375 1.00 93.69 296 ALA A C 1
ATOM 2258 O O . ALA A 1 296 ? -0.813 -3.424 12.241 1.00 93.69 296 ALA A O 1
ATOM 2259 N N . GLN A 1 297 ? 0.712 -4.642 11.111 1.00 94.25 297 GLN A N 1
ATOM 2260 C CA . GLN A 1 297 ? 0.415 -5.916 11.764 1.00 94.25 297 GLN A CA 1
ATOM 2261 C C . GLN A 1 297 ? 0.509 -5.802 13.291 1.00 94.25 297 GLN A C 1
ATOM 2263 O O . GLN A 1 297 ? -0.446 -6.114 14.004 1.00 94.25 297 GLN A O 1
ATOM 2268 N N . LYS A 1 298 ? 1.632 -5.295 13.809 1.00 93.25 298 LYS A N 1
ATOM 2269 C CA . LYS A 1 298 ? 1.836 -5.172 15.260 1.00 93.25 298 LYS A CA 1
ATOM 2270 C C . LYS A 1 298 ? 0.827 -4.230 15.912 1.00 93.25 298 LYS A C 1
ATOM 2272 O O . LYS A 1 298 ? 0.337 -4.495 17.008 1.00 93.25 298 LYS A O 1
ATOM 2277 N N . ILE A 1 299 ? 0.507 -3.114 15.260 1.00 93.94 299 ILE A N 1
ATOM 2278 C CA . ILE A 1 299 ? -0.482 -2.166 15.782 1.00 93.94 299 ILE A CA 1
ATOM 2279 C C . ILE A 1 299 ? -1.880 -2.787 15.756 1.00 93.94 299 ILE A C 1
ATOM 2281 O O . ILE A 1 299 ? -2.633 -2.604 16.715 1.00 93.94 299 ILE A O 1
ATOM 2285 N N . SER A 1 300 ? -2.221 -3.561 14.726 1.00 93.06 300 SER A N 1
ATOM 2286 C CA . SER A 1 300 ? -3.476 -4.311 14.673 1.00 93.06 300 SER A CA 1
ATOM 2287 C C . SER A 1 300 ? -3.614 -5.291 15.832 1.00 93.06 300 SER A C 1
ATOM 2289 O O . SER A 1 300 ? -4.628 -5.270 16.530 1.00 93.06 300 SER A O 1
ATOM 2291 N N . GLU A 1 301 ? -2.574 -6.080 16.104 1.00 92.00 301 GLU A N 1
ATOM 2292 C CA . GLU A 1 301 ? -2.548 -7.035 17.219 1.00 92.00 301 GLU A CA 1
ATOM 2293 C C . GLU A 1 301 ? -2.764 -6.346 18.579 1.00 92.00 301 GLU A C 1
ATOM 2295 O O . GLU A 1 301 ? -3.506 -6.848 19.428 1.00 92.00 301 GLU A O 1
ATOM 2300 N N . LEU A 1 302 ? -2.162 -5.169 18.776 1.00 90.12 302 LEU A N 1
ATOM 2301 C CA . LEU A 1 302 ? -2.242 -4.420 20.033 1.00 90.12 302 LEU A CA 1
ATOM 2302 C C . LEU A 1 302 ? -3.566 -3.681 20.229 1.00 90.12 302 LEU A C 1
ATOM 2304 O O . LEU A 1 302 ? -4.066 -3.588 21.349 1.00 90.12 302 LEU A O 1
ATOM 2308 N N . THR A 1 303 ? -4.119 -3.113 19.160 1.00 91.75 303 THR A N 1
ATOM 2309 C CA . THR A 1 303 ? -5.254 -2.182 19.252 1.00 91.75 303 THR A CA 1
ATOM 2310 C C . THR A 1 303 ? -6.592 -2.831 18.924 1.00 91.75 303 THR A C 1
ATOM 2312 O O . THR A 1 303 ? -7.630 -2.296 19.311 1.00 91.75 303 THR A O 1
ATOM 2315 N N . GLY A 1 304 ? -6.587 -3.980 18.242 1.00 89.94 304 GLY A N 1
ATOM 2316 C CA . GLY A 1 304 ? -7.793 -4.621 17.716 1.00 89.94 304 GLY A CA 1
ATOM 2317 C C . GLY A 1 304 ? -8.367 -3.950 16.463 1.00 89.94 304 GLY A C 1
ATOM 2318 O O . GLY A 1 304 ? -9.431 -4.354 16.011 1.00 89.94 304 GLY A O 1
ATOM 2319 N N . VAL A 1 305 ? -7.689 -2.941 15.905 1.00 91.00 305 VAL A N 1
ATOM 2320 C CA . VAL A 1 305 ? -8.051 -2.330 14.618 1.00 91.00 305 VAL A CA 1
ATOM 2321 C C . VAL A 1 305 ? -7.431 -3.155 13.494 1.00 91.00 305 VAL A C 1
ATOM 2323 O O . VAL A 1 305 ? -6.216 -3.313 13.447 1.00 91.00 305 VAL A O 1
ATOM 2326 N N . GLU A 1 306 ? -8.232 -3.645 12.559 1.00 93.06 306 GLU A N 1
ATOM 2327 C CA . GLU A 1 306 ? -7.752 -4.258 11.321 1.00 93.06 306 GLU A CA 1
ATOM 2328 C C . GLU A 1 306 ? -7.116 -3.171 10.436 1.00 93.06 306 GLU A C 1
ATOM 2330 O O . GLU A 1 306 ? -7.786 -2.215 10.032 1.00 93.06 306 GLU A O 1
ATOM 2335 N N . ILE A 1 307 ? -5.813 -3.291 10.159 1.00 92.38 307 ILE A N 1
ATOM 2336 C CA . ILE A 1 307 ? -5.058 -2.360 9.315 1.00 92.38 307 ILE A CA 1
ATOM 2337 C C . ILE A 1 307 ? -4.591 -3.107 8.068 1.00 92.38 307 ILE A C 1
ATOM 2339 O O . ILE A 1 307 ? -3.662 -3.908 8.115 1.00 92.38 307 ILE A O 1
ATOM 2343 N N . MET A 1 308 ? -5.215 -2.812 6.930 1.00 91.00 308 MET A N 1
ATOM 2344 C CA . MET A 1 308 ? -4.842 -3.381 5.636 1.00 91.00 308 MET A CA 1
ATOM 2345 C C . MET A 1 308 ? -3.962 -2.405 4.860 1.00 91.00 308 MET A C 1
ATOM 2347 O O . MET A 1 308 ? -4.382 -1.278 4.585 1.00 91.00 308 MET A O 1
ATOM 2351 N N . VAL A 1 309 ? -2.773 -2.850 4.455 1.00 85.88 309 VAL A N 1
ATOM 2352 C CA . VAL A 1 309 ? -1.828 -2.067 3.648 1.00 85.88 309 VAL A CA 1
ATOM 2353 C C . VAL A 1 309 ? -1.817 -2.611 2.221 1.00 85.88 309 VAL A C 1
ATOM 2355 O O . VAL A 1 309 ? -1.406 -3.736 1.982 1.00 85.88 309 VAL A O 1
ATOM 2358 N N . ASN A 1 310 ? -2.266 -1.807 1.256 1.00 82.62 310 ASN A N 1
ATOM 2359 C CA . ASN A 1 310 ? -2.249 -2.154 -0.164 1.00 82.62 310 ASN A CA 1
ATOM 2360 C C . ASN A 1 310 ? -1.230 -1.281 -0.890 1.00 82.62 310 ASN A C 1
ATOM 2362 O O . ASN A 1 310 ? -1.460 -0.088 -1.103 1.00 82.62 310 ASN A O 1
ATOM 2366 N N . THR A 1 311 ? -0.094 -1.854 -1.267 1.00 79.12 311 THR A N 1
ATOM 2367 C CA . THR A 1 311 ? 1.015 -1.107 -1.867 1.00 79.12 311 THR A CA 1
ATOM 2368 C C . THR A 1 311 ? 1.002 -1.174 -3.393 1.00 79.12 311 THR A C 1
ATOM 2370 O O . THR A 1 311 ? 0.374 -2.023 -4.023 1.00 79.12 311 THR A O 1
ATOM 2373 N N . SER A 1 312 ? 1.637 -0.193 -4.026 1.00 76.62 312 SER A N 1
ATOM 2374 C CA . SER A 1 312 ? 1.743 -0.079 -5.477 1.00 76.62 312 SER A CA 1
ATOM 2375 C C . SER A 1 312 ? 3.094 0.516 -5.857 1.00 76.62 312 SER A C 1
ATOM 2377 O O . SER A 1 312 ? 3.843 1.016 -5.021 1.00 76.62 312 SER A O 1
ATOM 2379 N N . SER A 1 313 ? 3.393 0.543 -7.156 1.00 69.00 313 SER A N 1
ATOM 2380 C CA . SER A 1 313 ? 4.629 1.144 -7.646 1.00 69.00 313 SER A CA 1
ATOM 2381 C C . SER A 1 313 ? 4.693 2.665 -7.461 1.00 69.00 313 SER A C 1
ATOM 2383 O O . SER A 1 313 ? 5.750 3.235 -7.699 1.00 69.00 313 SER A O 1
ATOM 2385 N N . THR A 1 314 ? 3.609 3.352 -7.112 1.00 73.56 314 THR A N 1
ATOM 2386 C CA . THR A 1 314 ? 3.612 4.817 -6.955 1.00 73.56 314 THR A CA 1
ATOM 2387 C C . THR A 1 314 ? 3.279 5.254 -5.544 1.00 73.56 314 THR A C 1
ATOM 2389 O O . THR A 1 314 ? 3.795 6.274 -5.118 1.00 73.56 314 THR A O 1
ATOM 2392 N N . GLY A 1 315 ? 2.481 4.483 -4.815 1.00 81.62 315 GLY A N 1
ATOM 2393 C CA . GLY A 1 315 ? 2.028 4.797 -3.466 1.00 81.62 315 GLY A CA 1
ATOM 2394 C C . GLY A 1 315 ? 1.380 3.595 -2.794 1.00 81.62 315 GLY A C 1
ATOM 2395 O O . GLY A 1 315 ? 1.610 2.454 -3.185 1.00 81.62 315 GLY A O 1
ATOM 2396 N N . CYS A 1 316 ? 0.548 3.843 -1.802 1.00 83.56 316 CYS A N 1
ATOM 2397 C CA . CYS A 1 316 ? -0.186 2.840 -1.046 1.00 83.56 316 CYS A CA 1
ATOM 2398 C C . CYS A 1 316 ? -1.553 3.360 -0.593 1.00 83.56 316 CYS A C 1
ATOM 2400 O O . CYS A 1 316 ? -1.749 4.564 -0.408 1.00 83.56 316 CYS A O 1
ATOM 2402 N N . VAL A 1 317 ? -2.474 2.424 -0.394 1.00 86.69 317 VAL A N 1
ATOM 2403 C CA . VAL A 1 317 ? -3.784 2.637 0.215 1.00 86.69 317 VAL A CA 1
ATOM 2404 C C . VAL A 1 317 ? -3.823 1.870 1.525 1.00 86.69 317 VAL A C 1
ATOM 2406 O O . VAL A 1 317 ? -3.621 0.657 1.533 1.00 86.69 317 VAL A O 1
ATOM 2409 N N . ILE A 1 318 ? -4.085 2.564 2.625 1.00 89.50 318 ILE A N 1
ATOM 2410 C CA . ILE A 1 318 ? -4.170 1.962 3.954 1.00 89.50 318 ILE A CA 1
ATOM 2411 C C . ILE A 1 318 ? -5.583 2.107 4.477 1.00 89.50 318 ILE A C 1
ATOM 2413 O O . ILE A 1 318 ? -6.121 3.210 4.504 1.00 89.50 318 ILE A O 1
ATOM 2417 N N . THR A 1 319 ? -6.185 0.989 4.865 1.00 90.19 319 THR A N 1
ATOM 2418 C CA . THR A 1 319 ? -7.549 0.940 5.396 1.00 90.19 319 THR A CA 1
ATOM 2419 C C . THR A 1 319 ? -7.512 0.514 6.850 1.00 90.19 319 THR A C 1
ATOM 2421 O O . THR A 1 319 ? -6.883 -0.486 7.176 1.00 90.19 319 THR A O 1
ATOM 2424 N N . PHE A 1 320 ? -8.211 1.263 7.694 1.00 91.25 320 PHE A N 1
ATOM 2425 C CA . PHE A 1 320 ? -8.420 0.975 9.106 1.00 91.25 320 PHE A CA 1
ATOM 2426 C C . PHE A 1 320 ? -9.870 0.553 9.303 1.00 91.25 320 PHE A C 1
ATOM 2428 O O . PHE A 1 320 ? -10.766 1.226 8.786 1.00 91.25 320 PHE A O 1
ATOM 2435 N N . ARG A 1 321 ? -10.110 -0.520 10.054 1.00 89.50 321 ARG A N 1
ATOM 2436 C CA . ARG A 1 321 ? -11.451 -1.039 10.340 1.00 89.50 321 ARG A CA 1
ATOM 2437 C C . ARG A 1 321 ? -11.518 -1.650 11.738 1.00 89.50 321 ARG A C 1
ATOM 2439 O O . ARG A 1 321 ? -10.522 -2.149 12.244 1.00 89.50 321 ARG A O 1
ATOM 2446 N N . VAL A 1 322 ? -12.690 -1.611 12.362 1.00 83.56 322 VAL A N 1
ATOM 2447 C CA . VAL A 1 322 ? -12.989 -2.385 13.578 1.00 83.56 322 VAL A CA 1
ATOM 2448 C C . VAL A 1 322 ? -14.129 -3.351 13.257 1.00 83.56 322 VAL A C 1
ATOM 2450 O O . VAL A 1 322 ? -15.040 -2.977 12.514 1.00 83.56 322 VAL A O 1
ATOM 2453 N N . GLU A 1 323 ? -14.039 -4.589 13.747 1.00 64.44 323 GLU A N 1
ATOM 2454 C CA . GLU A 1 323 ? -15.103 -5.602 13.631 1.00 64.44 323 GLU A CA 1
ATOM 2455 C C . GLU A 1 323 ? -16.300 -5.329 14.550 1.00 64.44 323 GLU A C 1
ATOM 2457 O O . GLU A 1 323 ? -16.089 -4.903 15.711 1.00 64.44 323 GLU A O 1
#

Sequence (323 aa):
MRSEILDYIPDTLLNCQTQEAAGSVDELRGLFMSDFYPISPLIGITNTSYAAQAGVMDERWAARVVRGKKIIAEKTMNELNLDNLVGIVYGHIRIEGLSRHAVAMCAGRLMQFARRYQQSGIAPDFEIADLVRDGEESTGMSSSIDSADAGTLDAAQPSESKVTPNLPKLGAVPTIERIVGDDLWRSSSEGRAIALAELAAYGSSLPEGHIDAMFEHAAEMLIRLWGANGSSEELVRRFAELIQSCSTESQLPKTGTDRETIETGTCQLLKTMRDLDPEGELLPPAYPCAYHELLAQKISELTGVEIMVNTSSTGCVITFRVE

Radius of gyration: 25.9 Å; Cα contacts (8 Å, |Δi|>4): 422; chains: 1; bounding box: 81×77×56 Å

Solvent-accessible surface area (backbone atoms only — not comparable to full-atom values): 19473 Å² total; per-residue (Å²): 142,87,86,86,89,85,90,89,81,87,88,80,86,90,85,82,80,91,79,89,77,95,67,58,83,71,65,69,65,76,72,67,73,70,62,71,44,36,40,23,64,78,39,62,29,75,99,56,70,38,28,36,28,31,26,36,30,86,95,26,44,24,40,37,32,30,46,79,54,32,38,77,44,77,47,70,42,96,61,96,48,62,66,56,47,31,49,56,53,58,73,73,54,93,54,91,85,66,54,66,64,40,44,45,53,34,29,53,54,38,47,56,32,49,52,48,31,73,73,64,75,59,63,59,91,41,78,63,99,71,63,36,54,78,89,62,80,90,79,86,75,90,79,86,80,83,89,81,90,84,84,88,83,90,79,93,71,85,80,70,75,82,78,72,77,87,40,60,65,50,92,57,65,68,88,81,79,84,89,83,59,72,68,70,49,47,58,52,33,49,54,50,29,52,52,53,43,53,51,42,32,54,28,61,75,46,64,90,63,48,41,58,54,50,52,50,52,52,45,52,52,48,52,51,62,51,34,66,83,52,37,36,59,50,33,55,47,52,49,52,50,58,55,44,54,30,15,96,57,44,40,71,58,88,74,56,96,57,37,50,36,42,36,32,44,59,21,52,41,57,48,52,44,41,72,77,33,76,84,57,82,49,49,57,87,64,64,64,54,55,60,55,48,53,46,33,51,55,50,20,7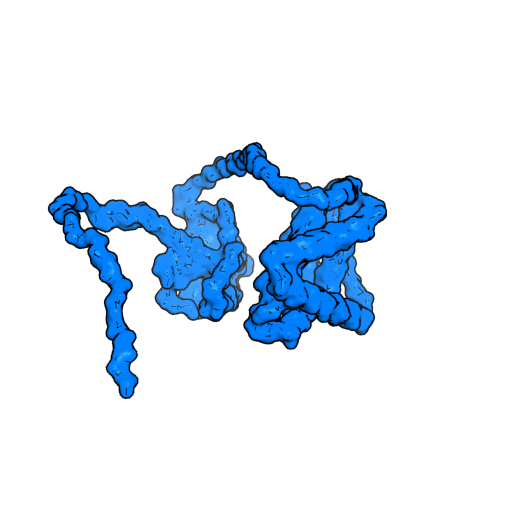4,52,19,53,36,51,51,48,75,46,78,58,99,49,23,37,40,37,38,39,28,41,133